Protein 6BO0 (pdb70)

Radius of gyration: 15.61 Å; Cα contacts (8 Å, |Δi|>4): 388; chains: 1; bounding box: 29×42×35 Å

CATH classification: 3.40.30.10

Foldseek 3Di:
DVVVLLCLLVVLQDDAAWFWADDQLWTKTAHPQADVAKEKEWEDFLQAVRLVLCVLCVVLVRVCRNNNNHIYTDQYAHCVVVPDCFDRLLLQLLLVLCRHPHGPSLSSSSSNCSSVCNVVPGRPDGQLRSLVSSVSNPTDPVSSVCSNVVVCSVVNNVSNVVSQVVCCVLDPNDRDDGWMDINSHTDDDSSCVSVVGD

Structure (mmCIF, N/CA/C/O backbone):
data_6BO0
#
_entry.id   6BO0
#
_cell.length_a   35.593
_cell.length_b   82.578
_cell.length_c   123.484
_cell.angle_alpha   90.000
_cell.angle_beta   90.000
_cell.angle_gamma   90.000
#
_symmetry.space_group_name_H-M   'C 2 2 21'
#
loop_
_entity.id
_entity.type
_entity.pdbx_description
1 polymer 'MdbA protein'
2 non-polymer 'TETRAETHYLENE GLYCOL'
3 water water
#
loop_
_atom_site.group_PDB
_atom_site.id
_atom_site.type_symbol
_atom_site.label_atom_id
_atom_site.label_alt_id
_atom_site.label_comp_id
_atom_site.label_asym_id
_atom_site.label_entity_id
_atom_site.label_seq_id
_atom_site.pdbx_PDB_ins_code
_atom_site.Cartn_x
_atom_site.Cartn_y
_atom_site.Cartn_z
_atom_site.occupancy
_atom_site.B_iso_or_equiv
_atom_site.auth_seq_id
_atom_site.auth_comp_id
_atom_site.auth_asym_id
_atom_site.auth_atom_id
_atom_site.pdbx_PDB_model_num
ATOM 1 N N . ASN A 1 2 ? -4.716 -3.362 19.924 1.00 31.90 44 ASN A N 1
ATOM 2 C CA . ASN A 1 2 ? -4.141 -4.659 19.468 1.00 28.56 44 ASN A CA 1
ATOM 3 C C . ASN A 1 2 ? -4.033 -4.696 17.939 1.00 29.31 44 ASN A C 1
ATOM 4 O O . ASN A 1 2 ? -4.447 -3.750 17.262 1.00 28.21 44 ASN A O 1
ATOM 9 N N . ALA A 1 3 ? -3.481 -5.780 17.395 1.00 28.57 45 ALA A N 1
ATOM 10 C CA . ALA A 1 3 ? -3.200 -5.880 15.954 1.00 26.15 45 ALA A CA 1
ATOM 11 C C . ALA A 1 3 ? -4.422 -5.677 15.058 1.00 27.90 45 ALA A C 1
ATOM 12 O O . ALA A 1 3 ? -4.339 -4.988 14.029 1.00 28.94 45 ALA A O 1
ATOM 14 N N . SER A 1 4 ? -5.551 -6.287 15.427 1.00 26.65 46 SER A N 1
ATOM 15 C CA A SER A 1 4 ? -6.752 -6.228 14.589 0.50 26.20 46 SER A CA 1
ATOM 16 C CA B SER A 1 4 ? -6.741 -6.227 14.594 0.50 27.21 46 SER A CA 1
ATOM 17 C C . SER A 1 4 ? -7.311 -4.811 14.597 1.00 25.19 46 SER A C 1
ATOM 18 O O . SER A 1 4 ? -7.790 -4.327 13.568 1.00 24.71 46 SER A O 1
ATOM 23 N N . GLN A 1 5 ? -7.226 -4.131 15.747 1.00 24.84 47 GLN A N 1
ATOM 24 C CA . GLN A 1 5 ? -7.667 -2.735 15.821 1.00 24.04 47 GLN A CA 1
ATOM 25 C C . GLN A 1 5 ? -6.822 -1.851 14.913 1.00 23.75 47 GLN A C 1
ATOM 26 O O . GLN A 1 5 ? -7.327 -0.951 14.218 1.00 25.35 47 GLN A O 1
ATOM 32 N N . GLU A 1 6 ? -5.523 -2.095 14.957 1.00 22.44 48 GLU A N 1
ATOM 33 C CA . GLU A 1 6 ? -4.570 -1.244 14.251 1.00 23.08 48 GLU A CA 1
ATOM 34 C C . GLU A 1 6 ? -4.667 -1.339 12.746 1.00 23.70 48 GLU A C 1
ATOM 35 O O . GLU A 1 6 ? -4.384 -0.352 12.064 1.00 24.82 48 GLU A O 1
ATOM 41 N N . GLU A 1 7 ? -5.068 -2.500 12.213 1.00 22.23 49 GLU A N 1
ATOM 42 C CA A GLU A 1 7 ? -5.241 -2.614 10.766 0.60 25.26 49 GLU A CA 1
ATOM 43 C CA B GLU A 1 7 ? -5.297 -2.657 10.767 0.40 24.68 49 GLU A CA 1
ATOM 44 C C . GLU A 1 7 ? -6.206 -1.546 10.257 1.00 27.45 49 GLU A C 1
ATOM 45 O O . GLU A 1 7 ? -5.986 -0.975 9.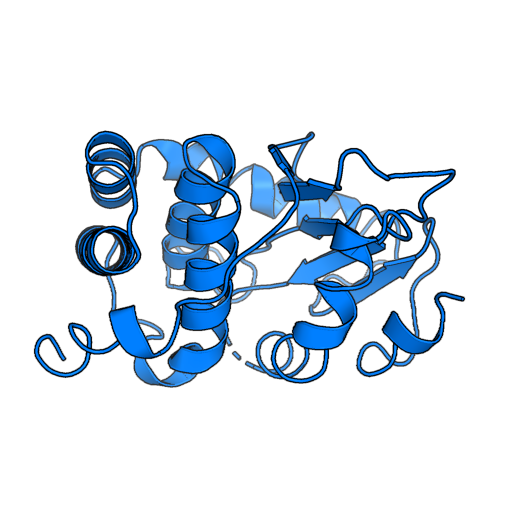165 1.00 28.42 49 GLU A O 1
ATOM 56 N N . LYS A 1 8 ? -7.238 -1.256 11.065 1.00 26.93 50 LYS A N 1
ATOM 57 C CA A LYS A 1 8 ? -8.269 -0.277 10.669 0.60 28.82 50 LYS A CA 1
ATOM 58 C CA B LYS A 1 8 ? -8.284 -0.263 10.734 0.40 28.23 50 LYS A CA 1
ATOM 59 C C . LYS A 1 8 ? -7.849 1.196 10.700 1.00 22.55 50 LYS A C 1
ATOM 60 O O . LYS A 1 8 ? -8.617 2.067 10.195 1.00 27.69 50 LYS A O 1
ATOM 71 N N . PHE A 1 9 ? -6.667 1.487 11.251 1.00 22.20 51 PHE A N 1
ATOM 72 C CA . PHE A 1 9 ? -6.115 2.800 11.295 1.00 23.47 51 PHE A CA 1
ATOM 73 C C . PHE A 1 9 ? -5.987 3.323 9.899 1.00 19.81 51 PHE A C 1
ATOM 74 O O . PHE A 1 9 ? -6.023 4.511 9.737 1.00 21.46 51 PHE A O 1
ATOM 82 N N . ALA A 1 10 ? -5.805 2.453 8.886 1.00 20.72 52 ALA A N 1
ATOM 83 C CA . ALA A 1 10 ? -5.613 2.946 7.516 1.00 23.82 52 ALA A CA 1
ATOM 84 C C . ALA A 1 10 ? -6.852 3.697 6.999 1.00 21.90 52 ALA A C 1
ATOM 85 O O . ALA A 1 10 ? -6.746 4.577 6.149 1.00 29.04 52 ALA A O 1
ATOM 87 N N . GLU A 1 11 ? -8.018 3.319 7.514 1.00 22.80 53 GLU A N 1
ATOM 88 C CA . GLU A 1 11 ? -9.278 4.001 7.192 1.00 24.84 53 GLU A CA 1
ATOM 89 C C . GLU A 1 11 ? -9.449 5.252 8.034 1.00 22.34 53 GLU A C 1
ATOM 90 O O . GLU A 1 11 ? -9.987 6.247 7.577 1.00 26.85 53 GLU A O 1
ATOM 96 N N . THR A 1 12 ? -9.007 5.180 9.277 1.00 20.73 54 THR A N 1
ATOM 97 C CA . THR A 1 12 ? -9.240 6.230 10.249 1.00 20.69 54 THR A CA 1
ATOM 98 C C . THR A 1 12 ? -8.343 7.451 10.030 1.00 20.01 54 THR A C 1
ATOM 99 O O . THR A 1 12 ? -8.814 8.586 10.147 1.00 25.15 54 THR A O 1
ATOM 103 N N . TYR A 1 13 ? -7.067 7.200 9.726 1.00 17.01 55 TYR A N 1
ATOM 104 C CA . TYR A 1 13 ? -6.056 8.226 9.608 1.00 17.52 55 TYR A CA 1
ATOM 105 C C . TYR A 1 13 ? -5.582 8.288 8.166 1.00 17.99 55 TYR A C 1
ATOM 106 O O . TYR A 1 13 ? -4.511 7.804 7.824 1.00 19.71 55 TYR A O 1
ATOM 115 N N . ASN A 1 14 ? -6.422 8.898 7.328 1.00 18.95 56 ASN A N 1
ATOM 116 C CA . ASN A 1 14 ? -6.232 8.843 5.895 1.00 20.96 56 ASN A CA 1
ATOM 117 C C . ASN A 1 14 ? -6.561 10.138 5.199 1.00 19.88 56 ASN A C 1
ATOM 118 O O . ASN A 1 14 ? -7.115 10.150 4.103 1.00 23.69 56 ASN A O 1
ATOM 123 N N . GLU A 1 15 ? -6.194 11.231 5.833 1.00 17.58 57 GLU A N 1
ATOM 124 C CA A GLU A 1 15 ? -6.355 12.531 5.222 0.60 18.42 57 GLU A CA 1
ATOM 125 C CA B GLU A 1 15 ? -6.373 12.542 5.241 0.40 19.42 57 GLU A CA 1
ATOM 126 C C . GLU A 1 15 ? -5.363 12.766 4.113 1.00 19.21 57 GLU A C 1
ATOM 127 O O . GLU A 1 15 ? -4.273 12.187 4.109 1.00 21.24 57 GLU A O 1
ATOM 138 N N . THR A 1 16 ? -5.769 13.593 3.151 1.00 21.17 58 THR A N 1
ATOM 139 C CA A THR A 1 16 ? -4.880 14.044 2.110 0.60 21.90 58 THR A CA 1
ATOM 140 C CA B THR A 1 16 ? -4.893 14.018 2.078 0.40 22.25 58 THR A CA 1
ATOM 141 C C . THR A 1 16 ? -4.264 15.341 2.527 1.00 20.25 58 THR A C 1
ATOM 142 O O . THR A 1 16 ? -4.863 16.095 3.316 1.00 27.14 58 THR A O 1
ATOM 149 N N . THR A 1 17 ? -3.060 15.602 2.055 1.00 18.57 59 THR A N 1
ATOM 150 C CA . THR A 1 17 ? -2.365 16.841 2.356 1.00 18.27 59 THR A CA 1
ATOM 151 C C . THR A 1 17 ? -1.909 17.493 1.071 1.00 19.83 59 THR A C 1
ATOM 152 O O . THR A 1 17 ? -1.739 16.828 0.032 1.00 23.76 59 THR A O 1
ATOM 156 N N . ALA A 1 18 ? -1.767 18.810 1.122 1.00 18.26 60 ALA A N 1
ATOM 157 C CA . ALA A 1 18 ? -1.227 19.605 -0.002 1.00 18.36 60 ALA A CA 1
ATOM 158 C C . ALA A 1 18 ? -0.209 20.575 0.578 1.00 18.00 60 ALA A C 1
ATOM 159 O O . ALA A 1 18 ? -0.338 21.793 0.446 1.00 19.38 60 ALA A O 1
ATOM 161 N N . PHE A 1 19 ? 0.857 20.027 1.113 1.00 16.83 61 PHE A N 1
ATOM 162 C CA . PHE A 1 19 ? 1.966 20.816 1.599 1.00 17.22 61 PHE A CA 1
ATOM 163 C C . PHE A 1 19 ? 3.212 19.953 1.682 1.00 15.74 61 PHE A C 1
ATOM 164 O O . PHE A 1 19 ? 3.167 18.727 1.415 1.00 19.60 61 PHE A O 1
ATOM 172 N N . ASN A 1 20 ? 4.335 20.608 1.935 1.00 16.76 62 ASN A N 1
ATOM 173 C CA . ASN A 1 20 ? 5.647 19.981 2.004 1.00 17.31 62 ASN A CA 1
ATOM 174 C C . ASN A 1 20 ? 6.100 19.832 3.439 1.00 15.17 62 ASN A C 1
ATOM 175 O O . ASN A 1 20 ? 5.656 20.560 4.325 1.00 17.22 62 ASN A O 1
ATOM 180 N N . ASN A 1 21 ? 6.987 18.863 3.640 1.00 15.51 63 ASN A N 1
ATOM 181 C CA . ASN A 1 21 ? 7.554 18.590 4.939 1.00 14.74 63 ASN A CA 1
ATOM 182 C C . ASN A 1 21 ? 9.043 18.552 4.822 1.00 14.60 63 ASN A C 1
ATOM 183 O O . ASN A 1 21 ? 9.578 17.835 3.969 1.00 16.89 63 ASN A O 1
ATOM 188 N N . LYS A 1 22 ? 9.733 19.259 5.695 1.00 15.58 64 LYS A N 1
ATOM 189 C CA . LYS A 1 22 ? 11.164 19.051 5.792 1.00 18.85 64 LYS A CA 1
ATOM 190 C C . LYS A 1 22 ? 11.641 19.355 7.205 1.00 16.60 64 LYS A C 1
ATOM 191 O O . LYS A 1 22 ? 10.951 19.987 7.979 1.00 19.66 64 LYS A O 1
ATOM 197 N N . VAL A 1 23 ? 12.802 18.848 7.552 1.00 17.07 65 VAL A N 1
ATOM 198 C CA . VAL A 1 23 ? 13.413 19.176 8.822 1.00 16.16 65 VAL A CA 1
ATOM 199 C C . VAL A 1 23 ? 14.240 20.436 8.655 1.00 18.61 65 VAL A C 1
ATOM 200 O O . VAL A 1 23 ? 15.058 20.524 7.756 1.00 23.18 65 VAL A O 1
ATOM 204 N N . ASP A 1 24 ? 13.971 21.414 9.513 1.00 17.92 66 ASP A N 1
ATOM 205 C CA A ASP A 1 24 ? 14.659 22.696 9.524 0.60 19.82 66 ASP A CA 1
ATOM 206 C CA B ASP A 1 24 ? 14.725 22.647 9.513 0.40 20.41 66 ASP A CA 1
ATOM 207 C C . ASP A 1 24 ? 15.178 22.927 10.931 1.00 18.21 66 ASP A C 1
ATOM 208 O O . ASP A 1 24 ? 14.381 23.275 11.810 1.00 18.34 66 ASP A O 1
ATOM 217 N N . GLY A 1 25 ? 16.475 22.738 11.158 1.00 20.77 67 GLY A N 1
ATOM 218 C CA . GLY A 1 25 ? 17.003 22.840 12.521 1.00 21.09 67 GLY A CA 1
ATOM 219 C C . GLY A 1 25 ? 16.363 21.743 13.341 1.00 18.39 67 GLY A C 1
ATOM 220 O O . GLY A 1 25 ? 16.388 20.575 12.975 1.00 20.10 67 GLY A O 1
ATOM 221 N N . SER A 1 26 ? 15.703 22.116 14.423 1.00 16.07 68 SER A N 1
ATOM 222 C CA . SER A 1 26 ? 15.038 21.122 15.254 1.00 14.77 68 SER A CA 1
ATOM 223 C C . SER A 1 26 ? 13.520 21.080 14.983 1.00 13.05 68 SER A C 1
ATOM 224 O O . SER A 1 26 ? 12.792 20.425 15.716 1.00 13.25 68 SER A O 1
ATOM 227 N N . ALA A 1 27 ? 13.066 21.745 13.923 1.00 12.91 69 ALA A N 1
ATOM 228 C CA . ALA A 1 27 ? 11.641 21.764 13.565 1.00 12.23 69 ALA A CA 1
ATOM 229 C C . ALA A 1 27 ? 11.310 20.793 12.454 1.00 12.50 69 ALA A C 1
ATOM 230 O O . ALA A 1 27 ? 12.120 20.597 11.540 1.00 14.18 69 ALA A O 1
ATOM 232 N N . VAL A 1 28 ? 10.114 20.216 12.519 1.00 11.61 70 VAL A N 1
ATOM 233 C CA . VAL A 1 28 ? 9.475 19.667 11.349 1.00 11.97 70 VAL A CA 1
ATOM 234 C C . VAL A 1 28 ? 8.655 20.796 10.737 1.00 12.12 70 VAL A C 1
ATOM 235 O O . VAL A 1 28 ? 7.674 21.254 11.341 1.00 12.94 70 VAL A O 1
ATOM 239 N N . GLN A 1 29 ? 9.099 21.270 9.574 1.00 12.86 71 GLN A N 1
ATOM 240 C CA . GLN A 1 29 ? 8.493 22.427 8.924 1.00 14.11 71 GLN A CA 1
ATOM 241 C C . GLN A 1 29 ? 7.473 21.940 7.915 1.00 12.97 71 GLN A C 1
ATOM 242 O O . GLN A 1 29 ? 7.795 21.161 7.008 1.00 14.59 71 GLN A O 1
ATOM 248 N N . LEU A 1 30 ? 6.258 22.448 8.066 1.00 13.38 72 LEU A N 1
ATOM 249 C CA . LEU A 1 30 ? 5.166 22.192 7.154 1.00 13.53 72 LEU A CA 1
ATOM 250 C C . LEU A 1 30 ? 4.795 23.502 6.484 1.00 14.33 72 LEU A C 1
ATOM 251 O O . LEU A 1 30 ? 4.405 24.470 7.137 1.00 14.51 72 LEU A O 1
ATOM 256 N N . VAL A 1 31 ? 4.879 23.527 5.170 1.00 15.21 73 VAL A N 1
ATOM 257 C CA . VAL A 1 31 ? 4.674 24.769 4.410 1.00 14.21 73 VAL A CA 1
ATOM 258 C C . VAL A 1 31 ? 4.317 24.364 3.001 1.00 15.43 73 VAL A C 1
ATOM 259 O O . VAL A 1 31 ? 4.782 23.340 2.496 1.00 17.29 73 VAL A O 1
ATOM 263 N N . SER A 1 32 ? 3.466 25.151 2.367 1.00 15.97 74 SER A N 1
ATOM 264 C CA . SER A 1 32 ? 3.141 24.859 1.003 1.00 17.12 74 SER A CA 1
ATOM 265 C C . SER A 1 32 ? 3.815 25.792 0.029 1.00 16.56 74 SER A C 1
ATOM 266 O O . SER A 1 32 ? 4.334 26.851 0.389 1.00 17.29 74 SER A O 1
ATOM 269 N N . ASP A 1 33 ? 3.815 25.376 -1.229 1.00 17.53 75 ASP A N 1
ATOM 270 C CA . ASP A 1 33 ? 4.307 26.205 -2.325 1.00 19.19 75 ASP A CA 1
ATOM 271 C C . ASP A 1 33 ? 3.515 27.515 -2.485 1.00 18.31 75 ASP A C 1
ATOM 272 O O . ASP A 1 33 ? 3.987 28.439 -3.127 1.00 21.01 75 ASP A O 1
ATOM 277 N N . LYS A 1 34 ? 2.334 27.593 -1.879 1.00 17.87 76 LYS A N 1
ATOM 278 C CA . LYS A 1 34 ? 1.535 28.826 -1.934 1.00 18.18 76 LYS A CA 1
ATOM 279 C C . LYS A 1 34 ? 1.951 29.860 -0.912 1.00 18.72 76 LYS A C 1
ATOM 280 O O . LYS A 1 34 ? 1.410 30.944 -0.890 1.00 18.95 76 LYS A O 1
ATOM 286 N N . ALA A 1 35 ? 2.902 29.519 -0.040 1.00 17.81 77 ALA A N 1
ATOM 287 C CA . ALA A 1 35 ? 3.331 30.436 1.005 1.00 19.49 77 ALA A CA 1
ATOM 288 C C . ALA A 1 35 ? 3.580 31.840 0.458 1.00 21.53 77 ALA A C 1
ATOM 289 O O . ALA A 1 35 ? 4.329 32.040 -0.479 1.00 25.07 77 ALA A O 1
ATOM 291 N N . ASP A 1 36 ? 2.920 32.801 1.079 1.00 21.61 78 ASP A N 1
ATOM 292 C CA . ASP A 1 36 ? 2.937 34.181 0.631 1.00 24.10 78 ASP A CA 1
ATOM 293 C C . ASP A 1 36 ? 2.990 35.034 1.879 1.00 22.08 78 ASP A C 1
ATOM 294 O O . ASP A 1 36 ? 1.987 35.187 2.586 1.00 26.96 78 ASP A O 1
ATOM 299 N N . LYS A 1 37 ? 4.180 35.527 2.185 1.00 22.96 79 LYS A N 1
ATOM 300 C CA . LYS A 1 37 ? 4.418 36.238 3.429 1.00 25.16 79 LYS A CA 1
ATOM 301 C C . LYS A 1 37 ? 3.858 35.458 4.612 1.00 26.57 79 LYS A C 1
ATOM 302 O O . LYS A 1 37 ? 3.221 36.039 5.498 1.00 30.57 79 LYS A O 1
ATOM 308 N N . ALA A 1 38 ? 4.068 34.145 4.633 1.00 20.50 80 ALA A N 1
ATOM 309 C CA . ALA A 1 38 ? 3.413 33.329 5.647 1.00 18.40 80 ALA A CA 1
ATOM 310 C C . ALA A 1 38 ? 3.925 33.651 7.041 1.00 17.27 80 ALA A C 1
ATOM 311 O O . ALA A 1 38 ? 5.099 33.970 7.240 1.00 21.60 80 ALA A O 1
ATOM 313 N N . LYS A 1 39 ? 3.019 33.592 8.010 1.00 15.68 81 LYS A N 1
ATOM 314 C CA . LYS A 1 39 ? 3.377 33.672 9.417 1.00 15.48 81 LYS A CA 1
ATOM 315 C C . LYS A 1 39 ? 4.049 32.372 9.870 1.00 14.59 81 LYS A C 1
ATOM 316 O O . LYS A 1 39 ? 3.627 31.293 9.497 1.00 16.05 81 LYS A O 1
ATOM 322 N N . THR A 1 40 ? 5.059 32.506 10.707 1.00 14.94 82 THR A N 1
ATOM 323 C CA . THR A 1 40 ? 5.723 31.341 11.302 1.00 14.64 82 THR A CA 1
ATOM 324 C C . THR A 1 40 ? 5.004 30.972 12.590 1.00 13.22 82 THR A C 1
ATOM 325 O O . THR A 1 40 ? 4.894 31.789 13.485 1.00 14.93 82 THR A O 1
ATOM 329 N N . VAL A 1 41 ? 4.555 29.720 12.680 1.00 12.72 83 VAL A N 1
ATOM 330 C CA . VAL A 1 41 ? 3.828 29.246 13.847 1.00 12.54 83 VAL A CA 1
ATOM 331 C C . VAL A 1 41 ? 4.663 28.107 14.440 1.00 12.51 83 VAL A C 1
ATOM 332 O O . VAL A 1 41 ? 4.798 27.045 13.842 1.00 14.37 83 VAL A O 1
ATOM 336 N N . ASP A 1 42 ? 5.215 28.332 15.622 1.00 11.93 84 ASP A N 1
ATOM 337 C CA . ASP A 1 42 ? 5.978 27.309 16.345 1.00 12.36 84 ASP A 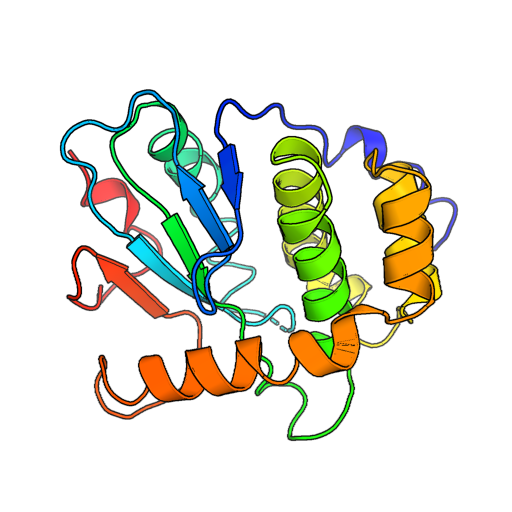CA 1
ATOM 338 C C . ASP A 1 42 ? 5.061 26.615 17.341 1.00 11.65 84 ASP A C 1
ATOM 339 O O . ASP A 1 42 ? 4.428 27.295 18.167 1.00 13.24 84 ASP A O 1
ATOM 344 N N . ILE A 1 43 ? 5.014 25.286 17.272 1.00 11.22 85 ILE A N 1
ATOM 345 C CA . ILE A 1 43 ? 4.169 24.486 18.151 1.00 11.40 85 ILE A CA 1
ATOM 346 C C . ILE A 1 43 ? 5.050 23.499 18.895 1.00 11.44 85 ILE A C 1
ATOM 347 O O . ILE A 1 43 ? 5.599 22.572 18.308 1.00 11.80 85 ILE A O 1
ATOM 352 N N . TYR A 1 44 ? 5.189 23.727 20.193 1.00 11.53 86 TYR A N 1
ATOM 353 C CA . TYR A 1 44 ? 5.971 22.862 21.067 1.00 11.15 86 TYR A CA 1
ATOM 354 C C . TYR A 1 44 ? 5.041 21.834 21.685 1.00 10.73 86 TYR A C 1
ATOM 355 O O . TYR A 1 44 ? 4.056 22.181 22.340 1.00 12.66 86 TYR A O 1
ATOM 364 N N . GLU A 1 45 ? 5.358 20.553 21.482 1.00 10.78 87 GLU A N 1
ATOM 365 C CA . GLU A 1 45 ? 4.474 19.493 21.919 1.00 11.17 87 GLU A CA 1
ATOM 366 C C . GLU A 1 45 ? 5.244 18.219 22.257 1.00 10.89 87 GLU A C 1
ATOM 367 O O . GLU A 1 45 ? 6.391 18.040 21.824 1.00 12.14 87 GLU A O 1
ATOM 373 N N . ASP A 1 46 ? 4.568 17.333 22.976 1.00 11.25 88 ASP A N 1
ATOM 374 C CA . ASP A 1 46 ? 5.142 16.076 23.461 1.00 10.47 88 ASP A CA 1
ATOM 375 C C . ASP A 1 46 ? 4.083 15.016 23.244 1.00 10.00 88 ASP A C 1
ATOM 376 O O . ASP A 1 46 ? 2.919 15.203 23.609 1.00 10.84 88 ASP A O 1
ATOM 381 N N . PHE A 1 47 ? 4.463 13.915 22.605 1.00 9.85 89 PHE A N 1
ATOM 382 C CA . PHE A 1 47 ? 3.497 12.886 22.244 1.00 10.05 89 PHE A CA 1
ATOM 383 C C . PHE A 1 47 ? 2.863 12.143 23.410 1.00 10.43 89 PHE A C 1
ATOM 384 O O . PHE A 1 47 ? 1.908 11.388 23.187 1.00 11.31 89 PHE A O 1
ATOM 392 N N . SER A 1 48 ? 3.363 12.327 24.623 1.00 10.60 90 SER A N 1
ATOM 393 C CA . SER A 1 48 ? 2.724 11.720 25.794 1.00 11.07 90 SER A CA 1
ATOM 394 C C . SER A 1 48 ? 1.802 12.661 26.546 1.00 12.48 90 SER A C 1
ATOM 395 O O . SER A 1 48 ? 1.204 12.251 27.543 1.00 14.64 90 SER A O 1
ATOM 413 N N . HIS A 1 50 ? -1.280 15.022 27.456 1.00 13.24 92 HIS A N 1
ATOM 414 C CA . HIS A 1 50 ? -2.701 15.115 27.237 1.00 13.10 92 HIS A CA 1
ATOM 415 C C . HIS A 1 50 ? -3.135 16.426 26.598 1.00 12.36 92 HIS A C 1
ATOM 416 O O . HIS A 1 50 ? -3.961 16.437 25.674 1.00 12.42 92 HIS A O 1
ATOM 423 N N . TYR A 1 51 ? -2.631 17.546 27.107 1.00 13.16 93 TYR A N 1
ATOM 424 C CA . TYR A 1 51 ? -3.068 18.820 26.603 1.00 14.07 93 TYR A CA 1
ATOM 425 C C . TYR A 1 51 ? -2.556 19.054 25.159 1.00 12.84 93 TYR A C 1
ATOM 426 O O . TYR A 1 51 ? -3.193 19.752 24.353 1.00 13.52 93 TYR A O 1
ATOM 435 N N . CYS A 1 52 ? -1.447 18.418 24.799 1.00 12.75 94 CYS A N 1
ATOM 436 C CA . CYS A 1 52 ? -0.993 18.455 23.415 1.00 12.84 94 CYS A CA 1
ATOM 437 C C . CYS A 1 52 ? -1.921 17.681 22.495 1.00 11.60 94 CYS A C 1
ATOM 438 O O . CYS A 1 52 ? -2.212 18.097 21.371 1.00 12.34 94 CYS A O 1
ATOM 441 N N . SER A 1 53 ? -2.387 16.525 22.964 1.00 10.77 95 SER A N 1
ATOM 442 C CA . SER A 1 53 ? -3.351 15.750 22.215 1.00 11.17 95 SER A CA 1
ATOM 443 C C . SER A 1 53 ? -4.658 16.532 22.034 1.00 11.32 95 SER A C 1
ATOM 444 O O . SER A 1 53 ? -5.248 16.561 20.959 1.00 11.66 95 SER A O 1
ATOM 447 N N . GLN A 1 54 ? -5.100 17.197 23.090 1.00 11.63 96 GLN A N 1
ATOM 448 C CA A GLN A 1 54 ? -6.325 17.992 23.012 0.40 12.32 96 GLN A CA 1
ATOM 449 C CA B GLN A 1 54 ? -6.338 17.979 23.005 0.30 12.35 96 GLN A CA 1
ATOM 450 C CA C GLN A 1 54 ? -6.330 17.986 23.006 0.30 12.34 96 GLN A CA 1
ATOM 451 C C . GLN A 1 54 ? -6.190 19.167 22.050 1.00 12.06 96 GLN A C 1
ATOM 452 O O . GLN A 1 54 ? -7.094 19.448 21.256 1.00 13.29 96 GLN A O 1
ATOM 468 N N . LEU A 1 55 ? -5.037 19.840 22.097 1.00 12.04 97 LEU A N 1
ATOM 469 C CA . LEU A 1 55 ? -4.789 20.942 21.200 1.00 12.12 97 LEU A CA 1
ATOM 470 C C . LEU A 1 55 ? -4.839 20.471 19.755 1.00 11.61 97 LEU A C 1
ATOM 471 O O . LEU A 1 55 ? -5.420 21.128 18.896 1.00 12.36 97 LEU A O 1
ATOM 476 N N . ALA A 1 56 ? -4.211 19.339 19.462 1.00 12.08 98 ALA A N 1
ATOM 477 C CA . ALA A 1 56 ? -4.237 18.789 18.120 1.00 12.94 98 ALA A CA 1
ATOM 478 C C . ALA A 1 56 ? -5.645 18.503 17.651 1.00 12.54 98 ALA A C 1
ATOM 479 O O . ALA A 1 56 ? -6.021 18.841 16.523 1.00 14.22 98 ALA A O 1
ATOM 481 N N . LYS A 1 57 ? -6.446 17.907 18.525 1.00 13.62 99 LYS A N 1
ATOM 482 C CA . LYS A 1 57 ? -7.824 17.593 18.155 1.00 16.36 99 LYS A CA 1
ATOM 483 C C . LYS A 1 57 ? -8.600 18.879 17.849 1.00 14.20 99 LYS A C 1
ATOM 484 O O . LYS A 1 57 ? -9.414 18.933 16.937 1.00 16.50 99 LYS A O 1
ATOM 490 N N . GLU A 1 58 ? -8.343 19.921 18.630 1.00 12.96 100 GLU A N 1
ATOM 491 C CA A GLU A 1 58 ? -9.070 21.196 18.491 0.60 14.44 100 GLU A CA 1
ATOM 492 C CA B GLU A 1 58 ? -9.072 21.184 18.506 0.40 14.78 100 GLU A CA 1
ATOM 493 C C . GLU A 1 58 ? -8.695 21.985 17.254 1.00 14.73 100 GLU A C 1
ATOM 494 O O . GLU A 1 58 ? -9.524 22.699 16.698 1.00 17.70 100 GLU A O 1
ATOM 505 N N . THR A 1 59 ? -7.442 21.886 16.830 1.00 13.70 101 THR A N 1
ATOM 506 C CA . THR A 1 59 ? -6.916 22.778 15.827 1.00 14.46 101 THR A CA 1
ATOM 507 C C . THR A 1 59 ? -6.444 22.140 14.531 1.00 15.75 101 THR A C 1
ATOM 508 O O . THR A 1 59 ? -6.120 22.862 13.604 1.00 15.98 101 THR A O 1
ATOM 512 N N . ASP A 1 60 ? -6.331 20.824 14.461 1.00 17.21 102 ASP A N 1
ATOM 513 C CA . ASP A 1 60 ? -5.621 20.242 13.319 1.00 19.56 102 ASP A CA 1
ATOM 514 C C . ASP A 1 60 ? -6.296 20.600 11.976 1.00 19.00 102 ASP A C 1
ATOM 515 O O . ASP A 1 60 ? -5.600 20.909 11.030 1.00 18.15 102 ASP A O 1
ATOM 520 N N . ALA A 1 61 ? -7.620 20.578 11.910 1.00 19.81 103 ALA A N 1
ATOM 521 C CA . ALA A 1 61 ? -8.290 20.852 10.623 1.00 20.46 103 ALA A CA 1
ATOM 522 C C . ALA A 1 61 ? -8.064 22.298 10.173 1.00 16.80 103 ALA A C 1
ATOM 523 O O . ALA A 1 61 ? -7.702 22.555 9.012 1.00 18.59 103 ALA A O 1
ATOM 525 N N . ASP A 1 62 ? -8.190 23.243 11.117 1.00 16.51 104 ASP A N 1
ATOM 526 C CA . ASP A 1 62 ? -7.993 24.636 10.780 1.00 16.83 104 ASP A CA 1
ATOM 527 C C . ASP A 1 62 ? -6.528 24.882 10.431 1.00 15.32 104 ASP A C 1
ATOM 528 O O . ASP A 1 62 ? -6.212 25.623 9.498 1.00 16.23 104 ASP A O 1
ATOM 533 N N . MET A 1 63 ? -5.634 24.245 11.186 1.00 14.62 105 MET A N 1
ATOM 534 C CA . MET A 1 63 ? -4.196 24.361 10.909 1.00 15.35 105 MET A CA 1
ATOM 535 C C . MET A 1 63 ? -3.872 23.852 9.493 1.00 14.39 105 MET A C 1
ATOM 536 O O . MET A 1 63 ? -3.087 24.473 8.754 1.00 16.17 105 MET A O 1
ATOM 541 N N . LYS A 1 64 ? -4.390 22.675 9.165 1.00 15.78 106 LYS A N 1
ATOM 542 C CA . LYS A 1 64 ? -4.101 22.074 7.861 1.00 16.18 106 LYS A CA 1
ATOM 543 C C . LYS A 1 64 ? -4.463 23.013 6.701 1.00 15.88 106 LYS A C 1
ATOM 544 O O . LYS A 1 64 ? -3.696 23.218 5.757 1.00 17.14 106 LYS A O 1
ATOM 550 N N . LYS A 1 65 ? -5.614 23.644 6.817 1.00 17.60 107 LYS A N 1
ATOM 551 C CA A LYS A 1 65 ? -6.051 24.557 5.776 0.60 18.33 107 LYS A CA 1
ATOM 552 C CA B LYS A 1 65 ? -6.054 24.560 5.775 0.40 18.31 107 LYS A CA 1
ATOM 553 C C . LYS A 1 65 ? -5.163 25.793 5.681 1.00 19.31 107 LYS A C 1
ATOM 554 O O . LYS A 1 65 ? -4.800 26.223 4.580 1.00 19.13 107 LYS A O 1
ATOM 565 N N . LEU A 1 66 ? -4.816 26.369 6.832 1.00 16.50 108 LEU A N 1
ATOM 566 C CA . LEU A 1 66 ? -3.925 27.510 6.832 1.00 16.47 108 LEU A CA 1
ATOM 567 C C . LEU A 1 66 ? -2.586 27.167 6.173 1.00 15.46 108 LEU A C 1
ATOM 568 O O . LEU A 1 66 ? -2.024 27.984 5.450 1.00 16.52 108 LEU A O 1
ATOM 573 N N . ILE A 1 67 ? -2.061 25.968 6.444 1.00 15.60 109 ILE A N 1
ATOM 574 C CA . ILE A 1 67 ? -0.798 25.564 5.814 1.00 15.62 109 ILE A CA 1
ATOM 575 C C . ILE A 1 67 ? -0.991 25.438 4.291 1.00 17.15 109 ILE A C 1
ATOM 576 O O . ILE A 1 67 ? -0.242 25.985 3.467 1.00 17.29 109 ILE A O 1
ATOM 581 N N . GLU A 1 68 ? -2.024 24.712 3.916 1.00 18.53 110 GLU A N 1
ATOM 582 C CA . GLU A 1 68 ? -2.224 24.444 2.501 1.00 18.51 110 GLU A CA 1
ATOM 583 C C . GLU A 1 68 ? -2.372 25.742 1.706 1.00 20.81 110 GLU A C 1
ATOM 584 O O . GLU A 1 68 ? -1.816 25.893 0.605 1.00 22.22 110 GLU A O 1
ATOM 590 N N . ASP A 1 69 ? -3.097 26.692 2.288 1.00 18.34 111 ASP A N 1
ATOM 591 C CA . ASP A 1 69 ? -3.387 27.942 1.607 1.00 19.50 111 ASP A CA 1
ATOM 592 C C . ASP A 1 69 ? -2.227 28.937 1.599 1.00 18.42 111 ASP A C 1
ATOM 593 O O . ASP A 1 69 ? -2.340 29.982 0.965 1.00 20.95 111 ASP A O 1
ATOM 598 N N . GLY A 1 70 ? -1.135 28.650 2.292 1.00 16.39 112 GLY A N 1
ATOM 599 C CA . GLY A 1 70 ? 0.029 29.503 2.267 1.00 17.78 112 GLY A CA 1
ATOM 600 C C . GLY A 1 70 ? -0.035 30.626 3.280 1.00 16.20 112 GLY A C 1
ATOM 601 O O . GLY A 1 70 ? 0.814 31.530 3.259 1.00 19.12 112 GLY A O 1
ATOM 602 N N . LYS A 1 71 ? -0.917 30.489 4.273 1.00 17.40 113 LYS A N 1
ATOM 603 C CA A LYS A 1 71 ? -1.047 31.526 5.310 0.60 16.59 113 LYS A CA 1
ATOM 604 C CA B LYS A 1 71 ? -1.053 31.523 5.305 0.40 16.56 113 LYS A CA 1
ATOM 605 C C . LYS A 1 71 ? -0.031 31.381 6.439 1.00 16.24 113 LYS A C 1
ATOM 606 O O . LYS A 1 71 ? 0.338 32.380 7.064 1.00 16.40 113 LYS A O 1
ATOM 617 N N . VAL A 1 72 ? 0.427 30.155 6.682 1.00 14.92 114 VAL A N 1
ATOM 618 C CA . VAL A 1 72 ? 1.353 29.869 7.751 1.00 14.55 114 VAL A CA 1
ATOM 619 C C . VAL A 1 72 ? 2.376 28.832 7.304 1.00 13.97 114 VAL A C 1
ATOM 620 O O . VAL A 1 72 ? 2.112 27.997 6.418 1.00 15.82 114 VAL A O 1
ATOM 624 N N . LYS A 1 73 ? 3.546 28.942 7.933 1.00 13.86 115 LYS A N 1
ATOM 625 C CA A LYS A 1 73 ? 4.579 27.919 7.929 0.60 14.79 115 LYS A CA 1
ATOM 626 C CA B LYS A 1 73 ? 4.582 27.925 7.931 0.40 14.69 115 LYS A CA 1
ATOM 627 C C . LYS A 1 73 ? 4.568 27.402 9.362 1.00 13.88 115 LYS A C 1
ATOM 628 O O . LYS A 1 73 ? 4.843 28.157 10.298 1.00 14.97 115 LYS A O 1
ATOM 639 N N . VAL A 1 74 ? 4.257 26.113 9.545 1.00 12.98 116 VAL A N 1
ATOM 640 C CA . VAL A 1 74 ? 4.177 25.530 10.881 1.00 12.41 116 VAL A CA 1
ATOM 641 C C . VAL A 1 74 ? 5.453 24.758 11.171 1.00 12.11 116 VAL A C 1
ATOM 642 O O . VAL A 1 74 ? 5.860 23.883 10.383 1.00 14.35 116 VAL A O 1
ATOM 646 N N . ASN A 1 75 ? 6.066 25.088 12.292 1.00 11.98 117 ASN A N 1
ATOM 647 C CA . ASN A 1 75 ? 7.188 24.315 12.833 1.00 11.98 117 ASN A CA 1
ATOM 648 C C . ASN A 1 75 ? 6.690 23.474 13.993 1.00 11.27 117 ASN A C 1
ATOM 649 O O . ASN A 1 75 ? 6.408 23.998 15.082 1.00 12.31 117 ASN A O 1
ATOM 654 N N . ILE A 1 76 ? 6.596 22.167 13.781 1.00 11.26 118 ILE A N 1
ATOM 655 C CA . ILE A 1 76 ? 6.315 21.228 14.861 1.00 10.62 118 ILE A CA 1
ATOM 656 C C . ILE A 1 76 ? 7.630 21.005 15.588 1.00 10.86 118 ILE A C 1
ATOM 657 O O . ILE A 1 76 ? 8.598 20.516 14.999 1.00 11.90 118 ILE A O 1
ATOM 662 N N . ARG A 1 77 ? 7.647 21.382 16.863 1.00 10.88 119 ARG A N 1
ATOM 663 C CA . ARG A 1 77 ? 8.834 21.334 17.706 1.00 10.85 119 ARG A CA 1
ATOM 664 C C . ARG A 1 77 ? 8.604 20.336 18.839 1.00 10.46 119 ARG A C 1
ATOM 665 O O . ARG A 1 77 ? 8.118 20.656 19.906 1.00 11.37 119 ARG A O 1
ATOM 673 N N . THR A 1 78 ? 8.961 19.090 18.545 1.00 10.60 120 THR A N 1
ATOM 674 C CA . THR A 1 78 ? 8.713 17.999 19.457 1.00 10.74 120 THR A CA 1
ATOM 675 C C . THR A 1 78 ? 9.694 18.016 20.612 1.00 10.79 120 THR A C 1
ATOM 676 O O . THR A 1 78 ? 10.867 18.310 20.425 1.00 11.42 120 THR A O 1
ATOM 680 N N . MET A 1 79 ? 9.160 17.686 21.795 1.00 11.09 121 MET A N 1
ATOM 681 C CA A MET A 1 79 ? 9.905 17.603 23.044 0.70 11.96 121 MET A CA 1
ATOM 682 C CA B MET A 1 79 ? 9.905 17.608 23.043 0.30 12.20 121 MET A CA 1
ATOM 683 C C . MET A 1 79 ? 9.660 16.241 23.689 1.00 11.73 121 MET A C 1
ATOM 684 O O . MET A 1 79 ? 8.810 15.466 23.245 1.00 12.20 121 MET A O 1
ATOM 693 N N . ASN A 1 80 ? 10.438 15.950 24.731 1.00 11.51 122 ASN A N 1
ATOM 694 C CA . ASN A 1 80 ? 10.345 14.642 25.376 1.00 11.84 122 ASN A CA 1
ATOM 695 C C . ASN A 1 80 ? 10.434 14.677 26.881 1.00 12.14 122 ASN A C 1
ATOM 696 O O . ASN A 1 80 ? 10.746 13.665 27.508 1.00 13.50 122 ASN A O 1
ATOM 701 N N . PHE A 1 81 ? 10.073 15.800 27.484 1.00 13.10 123 PHE A N 1
ATOM 702 C CA A PHE A 1 81 ? 10.158 15.924 28.948 0.60 14.28 123 PHE A CA 1
ATOM 703 C CA B PHE A 1 81 ? 10.180 15.908 28.945 0.40 14.41 123 PHE A CA 1
ATOM 704 C C . PHE A 1 81 ? 9.283 14.947 29.727 1.00 14.12 123 PHE A C 1
ATOM 705 O O . PHE A 1 81 ? 9.614 14.589 30.858 1.00 15.35 123 PHE A O 1
ATOM 720 N N . LEU A 1 82 ? 8.183 14.492 29.125 1.00 12.80 124 LEU A N 1
ATOM 721 C CA . LEU A 1 82 ? 7.325 13.561 29.871 1.00 13.20 124 LEU A CA 1
ATOM 722 C C . LEU A 1 82 ? 7.996 12.216 30.094 1.00 13.72 124 LEU A C 1
ATOM 723 O O . LEU A 1 82 ? 7.519 11.432 30.925 1.00 15.52 124 LEU A O 1
ATOM 728 N N . ASP A 1 83 ? 9.089 11.927 29.385 1.00 12.71 125 ASP A N 1
ATOM 729 C CA . ASP A 1 83 ? 9.804 10.704 29.662 1.00 13.37 125 ASP A CA 1
ATOM 730 C C . ASP A 1 83 ? 10.722 10.811 30.902 1.00 15.07 125 ASP A C 1
ATOM 731 O O . ASP A 1 83 ? 11.301 9.808 31.304 1.00 16.73 125 ASP A O 1
ATOM 736 N N . LYS A 1 84 ? 10.876 12.008 31.449 1.00 16.51 126 LYS A N 1
ATOM 737 C CA . LYS A 1 84 ? 11.631 12.218 32.679 1.00 18.47 126 LYS A CA 1
ATOM 738 C C . LYS A 1 84 ? 13.043 11.664 32.577 1.00 19.32 126 LYS A C 1
ATOM 739 O O . LYS A 1 84 ? 13.572 11.072 33.536 1.00 21.70 126 LYS A O 1
ATOM 745 N N . GLY A 1 85 ? 13.673 11.896 31.432 1.00 18.92 127 GLY A N 1
ATOM 746 C CA . GLY A 1 85 ? 15.072 11.530 31.190 1.00 24.03 127 GLY A CA 1
ATOM 747 C C . GLY A 1 85 ? 15.296 10.130 30.658 1.00 25.70 127 GLY A C 1
ATOM 748 O O . GLY A 1 85 ? 16.387 9.809 30.169 1.00 31.47 127 GLY A O 1
ATOM 749 N N . GLU A 1 86 ? 14.290 9.281 30.773 1.00 19.44 128 GLU A N 1
ATOM 750 C CA . GLU A 1 86 ? 14.392 7.909 30.271 1.00 21.81 128 GLU A CA 1
ATOM 751 C C . GLU A 1 86 ? 13.988 7.832 28.801 1.00 18.47 128 GLU A C 1
ATOM 752 O O . GLU A 1 86 ? 13.452 8.785 28.253 1.00 18.14 128 GLU A O 1
ATOM 758 N N . ILE A 1 87 ? 14.254 6.700 28.164 1.00 19.57 129 ILE A N 1
ATOM 759 C CA . ILE A 1 87 ? 13.779 6.476 26.807 1.00 17.62 129 ILE A CA 1
ATOM 760 C C . ILE A 1 87 ? 12.442 5.745 26.907 1.00 18.35 129 ILE A C 1
ATOM 761 O O . ILE A 1 87 ? 12.349 4.530 27.086 1.00 22.08 129 ILE A O 1
ATOM 766 N N . GLY A 1 88 ? 11.396 6.536 26.810 1.00 14.49 130 GLY A N 1
ATOM 767 C CA . GLY A 1 88 ? 10.035 6.092 26.970 1.00 13.81 130 GLY A CA 1
ATOM 768 C C . GLY A 1 88 ? 9.185 6.441 25.764 1.00 11.36 130 GLY A C 1
ATOM 769 O O . GLY A 1 88 ? 9.687 6.563 24.658 1.00 11.81 130 GLY A O 1
ATOM 770 N N . HIS A 1 89 ? 7.890 6.598 26.021 1.00 11.23 131 HIS A N 1
ATOM 771 C CA . HIS A 1 89 ? 6.953 6.806 24.957 1.00 10.86 131 HIS A CA 1
ATOM 772 C C . HIS A 1 89 ? 7.204 8.078 24.167 1.00 10.28 131 HIS A C 1
ATOM 773 O O . HIS A 1 89 ? 7.082 8.112 22.937 1.00 10.46 131 HIS A O 1
ATOM 780 N N . SER A 1 90 ? 7.532 9.157 24.877 1.00 10.44 132 SER A N 1
ATOM 781 C CA . SER A 1 90 ? 7.720 10.420 24.168 1.00 10.24 132 SER A CA 1
ATOM 782 C C . SER A 1 90 ? 8.869 10.339 23.171 1.00 10.26 132 SER A C 1
ATOM 783 O O . SER A 1 90 ? 8.799 10.881 22.054 1.00 10.55 132 SER A O 1
ATOM 786 N N . ASN A 1 91 ? 9.941 9.648 23.578 1.00 10.57 133 ASN A N 1
ATOM 787 C CA . ASN A 1 91 ? 11.073 9.427 22.694 1.00 11.11 133 ASN A CA 1
ATOM 788 C C . ASN A 1 91 ? 10.761 8.451 21.570 1.00 10.76 133 ASN A C 1
ATOM 789 O O . ASN A 1 91 ? 11.162 8.685 20.420 1.00 11.11 133 ASN A O 1
ATOM 794 N N . LYS A 1 92 ? 10.091 7.353 21.871 1.00 10.19 134 LYS A N 1
ATOM 795 C CA . LYS A 1 92 ? 9.812 6.360 20.821 1.00 10.30 134 LYS A CA 1
ATOM 796 C C . LYS A 1 92 ? 8.847 6.923 19.777 1.00 9.98 134 LYS 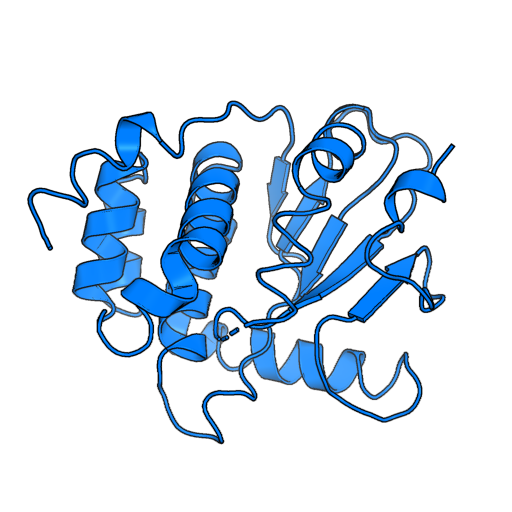A C 1
ATOM 797 O O . LYS A 1 92 ? 9.095 6.842 18.570 1.00 10.03 134 LYS A O 1
ATOM 803 N N . ALA A 1 93 ? 7.748 7.472 20.241 1.00 9.33 135 ALA A N 1
ATOM 804 C CA . ALA A 1 93 ? 6.781 8.091 19.339 1.00 9.94 135 ALA A CA 1
ATOM 805 C C . ALA A 1 93 ? 7.401 9.258 18.588 1.00 9.29 135 ALA A C 1
ATOM 806 O O . ALA A 1 93 ? 7.196 9.395 17.381 1.00 9.17 135 ALA A O 1
ATOM 808 N N . GLY A 1 94 ? 8.160 10.097 19.303 1.00 9.38 136 GLY A N 1
ATOM 809 C CA . GLY A 1 94 ? 8.786 11.213 18.651 1.00 9.68 136 GLY A CA 1
ATOM 810 C C . GLY A 1 94 ? 9.792 10.788 17.601 1.00 9.62 136 GLY A C 1
ATOM 811 O O . GLY A 1 94 ? 9.841 11.355 16.505 1.00 10.11 136 GLY A O 1
ATOM 812 N N . THR A 1 95 ? 10.598 9.767 17.909 1.00 9.53 137 THR A N 1
ATOM 813 C CA . THR A 1 95 ? 11.555 9.253 16.926 1.00 9.92 137 THR A CA 1
ATOM 814 C C . THR A 1 95 ? 10.845 8.722 15.698 1.00 9.84 137 THR A C 1
ATOM 815 O O . THR A 1 95 ? 11.265 8.942 14.563 1.00 10.20 137 THR A O 1
ATOM 819 N N . ALA A 1 96 ? 9.787 7.949 15.921 1.00 9.27 138 ALA A N 1
ATOM 820 C CA . ALA A 1 96 ? 9.054 7.403 14.788 1.00 9.90 138 ALA A CA 1
ATOM 821 C C . ALA A 1 96 ? 8.485 8.501 13.891 1.00 9.39 138 ALA A C 1
ATOM 822 O O . ALA A 1 96 ? 8.654 8.457 12.672 1.00 10.07 138 ALA A O 1
ATOM 824 N N . ALA A 1 97 ? 7.822 9.487 14.494 1.00 8.95 139 ALA A N 1
ATOM 825 C CA . ALA A 1 97 ? 7.247 10.565 13.713 1.00 9.37 139 ALA A CA 1
ATOM 826 C C . ALA A 1 97 ? 8.319 11.382 12.996 1.00 9.38 139 ALA A C 1
ATOM 827 O O . ALA A 1 97 ? 8.127 11.795 11.843 1.00 10.47 139 ALA A O 1
ATOM 829 N N . TYR A 1 98 ? 9.459 11.596 13.662 1.00 9.92 140 TYR A N 1
ATOM 830 C CA . TYR A 1 98 ? 10.570 12.346 13.079 1.00 10.48 140 TYR A CA 1
ATOM 831 C C . TYR A 1 98 ? 11.143 11.640 11.870 1.00 10.36 140 TYR A C 1
ATOM 832 O O . TYR A 1 98 ? 11.499 12.263 10.870 1.00 11.36 140 TYR A O 1
ATOM 841 N N . THR A 1 99 ? 11.244 10.328 11.961 1.00 10.35 141 THR A N 1
ATOM 842 C CA . THR A 1 99 ? 11.757 9.510 10.863 1.00 10.54 141 THR A CA 1
ATOM 843 C C . THR A 1 99 ? 10.879 9.680 9.623 1.00 10.96 141 THR A C 1
ATOM 844 O O . THR A 1 99 ? 11.373 9.839 8.493 1.00 11.84 141 THR A O 1
ATOM 848 N N . ILE A 1 100 ? 9.559 9.663 9.842 1.00 10.49 142 ILE A N 1
ATOM 849 C CA . ILE A 1 100 ? 8.628 9.882 8.739 1.00 10.55 142 ILE A CA 1
ATOM 850 C C . ILE A 1 100 ? 8.760 11.322 8.199 1.00 11.36 142 ILE A C 1
ATOM 851 O O . ILE A 1 100 ? 8.777 11.541 6.987 1.00 12.27 142 ILE A O 1
ATOM 856 N N . ALA A 1 101 ? 8.859 12.289 9.101 1.00 10.69 143 ALA A N 1
ATOM 857 C CA . ALA A 1 101 ? 9.008 13.681 8.678 1.00 11.80 143 ALA A CA 1
ATOM 858 C C . ALA A 1 101 ? 10.231 13.877 7.805 1.00 12.08 143 ALA A C 1
ATOM 859 O O . ALA A 1 101 ? 10.182 14.653 6.846 1.00 13.54 143 ALA A O 1
ATOM 861 N N . LYS A 1 102 ? 11.331 13.239 8.178 1.00 12.56 144 LYS A N 1
ATOM 862 C CA . LYS A 1 102 ? 12.594 13.451 7.496 1.00 14.39 144 LYS A CA 1
ATOM 863 C C . LYS A 1 102 ? 12.677 12.683 6.172 1.00 14.17 144 LYS A C 1
ATOM 864 O O . LYS A 1 102 ? 13.199 13.206 5.178 1.00 16.68 144 LYS A O 1
ATOM 870 N N . ASP A 1 103 ? 12.167 11.443 6.154 1.00 14.76 145 ASP A N 1
ATOM 871 C CA . ASP A 1 103 ? 12.375 10.526 5.012 1.00 16.32 145 ASP A CA 1
ATOM 872 C C . ASP A 1 103 ? 11.173 10.229 4.171 1.00 16.93 145 ASP A C 1
ATOM 873 O O . ASP A 1 103 ? 11.302 9.562 3.134 1.00 22.12 145 ASP A O 1
ATOM 878 N N . ASP A 1 104 ? 10.000 10.639 4.594 1.00 14.69 146 ASP A N 1
ATOM 879 C CA . ASP A 1 104 ? 8.790 10.178 3.995 1.00 14.36 146 ASP A CA 1
ATOM 880 C C . ASP A 1 104 ? 7.898 11.362 3.624 1.00 14.42 146 ASP A C 1
ATOM 881 O O . ASP A 1 104 ? 8.363 12.496 3.560 1.00 16.23 146 ASP A O 1
ATOM 886 N N . SER A 1 105 ? 6.650 11.089 3.291 1.00 14.72 147 SER A N 1
ATOM 887 C CA . SER A 1 105 ? 5.786 12.112 2.732 1.00 15.17 147 SER A CA 1
ATOM 888 C C . SER A 1 105 ? 5.065 12.909 3.827 1.00 15.22 147 SER A C 1
ATOM 889 O O . SER A 1 105 ? 4.833 12.450 4.956 1.00 14.88 147 SER A O 1
ATOM 892 N N . ALA A 1 106 ? 4.692 14.123 3.459 1.00 16.23 148 ALA A N 1
ATOM 893 C CA . ALA A 1 106 ? 3.892 14.973 4.315 1.00 15.76 148 ALA A CA 1
ATOM 894 C C . ALA A 1 106 ? 2.588 14.304 4.705 1.00 14.77 148 ALA A C 1
ATOM 895 O O . ALA A 1 106 ? 2.127 14.405 5.861 1.00 15.24 148 ALA A O 1
ATOM 897 N N . GLN A 1 107 ? 2.002 13.556 3.773 1.00 16.26 149 GLN A N 1
ATOM 898 C CA . GLN A 1 107 ? 0.737 12.928 4.040 1.00 15.87 149 GLN A CA 1
ATOM 899 C C . GLN A 1 107 ? 0.874 11.834 5.133 1.00 13.74 149 GLN A C 1
ATOM 900 O O . GLN A 1 107 ? 0.035 11.714 6.050 1.00 14.68 149 GLN A O 1
ATOM 906 N N . VAL A 1 108 ? 1.887 10.989 4.996 1.00 13.04 150 VAL A N 1
ATOM 907 C CA . VAL A 1 108 ? 2.102 9.938 5.986 1.00 12.23 150 VAL A CA 1
ATOM 908 C C . VAL A 1 108 ? 2.454 10.568 7.331 1.00 11.59 150 VAL A C 1
ATOM 909 O O . VAL A 1 108 ? 1.953 10.137 8.378 1.00 12.02 150 VAL A O 1
ATOM 913 N N . TYR A 1 109 ? 3.290 11.600 7.314 1.00 11.70 151 TYR A N 1
ATOM 914 C CA . TYR A 1 109 ? 3.633 12.301 8.546 1.00 11.18 151 TYR A CA 1
ATOM 915 C C . TYR A 1 109 ? 2.383 12.839 9.249 1.00 11.43 151 TYR A C 1
ATOM 916 O O . TYR A 1 109 ? 2.191 12.644 10.452 1.00 11.30 151 TYR A O 1
ATOM 925 N N . TRP A 1 110 ? 1.554 13.553 8.496 1.00 11.62 152 TRP A N 1
ATOM 926 C CA . TRP A 1 110 ? 0.371 14.171 9.067 1.00 11.99 152 TRP A CA 1
ATOM 927 C C . TRP A 1 110 ? -0.550 13.136 9.704 1.00 11.70 152 TRP A C 1
ATOM 928 O O . TRP A 1 110 ? -1.019 13.300 10.839 1.00 12.64 152 TRP A O 1
ATOM 939 N N . ASN A 1 111 ? -0.816 12.069 8.966 1.00 11.96 153 ASN A N 1
ATOM 940 C CA . ASN A 1 111 ? -1.690 11.028 9.479 1.00 12.34 153 ASN A CA 1
ATOM 941 C C . ASN A 1 111 ? -1.089 10.279 10.676 1.00 11.75 153 ASN A C 1
ATOM 942 O O . ASN A 1 111 ? -1.801 9.934 11.623 1.00 11.94 153 ASN A O 1
ATOM 947 N N . PHE A 1 112 ? 0.225 10.060 10.658 1.00 10.82 154 PHE A N 1
ATOM 948 C CA . PHE A 1 112 ? 0.899 9.398 11.770 1.00 10.58 154 PHE A CA 1
ATOM 949 C C . PHE A 1 112 ? 0.870 10.271 13.021 1.00 10.79 154 PHE A C 1
ATOM 950 O O . PHE A 1 112 ? 0.607 9.777 14.119 1.00 10.50 154 PHE A O 1
ATOM 958 N N . ARG A 1 113 ? 1.113 11.567 12.849 1.00 10.96 155 ARG A N 1
ATOM 959 C CA . ARG A 1 113 ? 1.038 12.490 13.988 1.00 11.85 155 ARG A CA 1
ATOM 960 C C . ARG A 1 113 ? -0.368 12.505 14.573 1.00 11.82 155 ARG A C 1
ATOM 961 O O . ARG A 1 113 ? -0.542 12.476 15.798 1.00 12.14 155 ARG A O 1
ATOM 969 N N . THR A 1 114 ? -1.371 12.584 13.711 1.00 12.33 156 THR A N 1
ATOM 970 C CA . THR A 1 114 ? -2.759 12.555 14.173 1.00 13.53 156 THR A CA 1
ATOM 971 C C . THR A 1 114 ? -3.041 11.279 14.958 1.00 12.36 156 THR A C 1
ATOM 972 O O . THR A 1 114 ? -3.655 11.306 16.031 1.00 13.82 156 THR A O 1
ATOM 976 N N . MET A 1 115 ? -2.610 10.153 14.414 1.00 12.26 157 MET A N 1
ATOM 977 C CA . MET A 1 115 ? -2.802 8.887 15.082 1.00 12.32 157 MET A CA 1
ATOM 978 C C . MET A 1 115 ? -2.151 8.879 16.462 1.00 11.31 157 MET A C 1
ATOM 979 O O . MET A 1 115 ? -2.758 8.473 17.441 1.00 12.02 157 MET A O 1
ATOM 984 N N . LEU A 1 116 ? -0.900 9.329 16.546 1.00 10.36 158 LEU A N 1
ATOM 985 C CA . LEU A 1 116 ? -0.205 9.280 17.842 1.00 10.33 158 LEU A CA 1
ATOM 986 C C . LEU A 1 116 ? -0.913 10.124 18.881 1.00 10.34 158 LEU A C 1
ATOM 987 O O . LEU A 1 116 ? -1.008 9.739 20.052 1.00 11.18 158 LEU A O 1
ATOM 992 N N . MET A 1 117 ? -1.388 11.303 18.489 1.00 11.00 159 MET A N 1
ATOM 993 C CA . MET A 1 117 ? -2.091 12.170 19.427 1.00 11.30 159 MET A CA 1
ATOM 994 C C . MET A 1 117 ? -3.464 11.606 19.774 1.00 12.04 159 MET A C 1
ATOM 995 O O . MET A 1 117 ? -3.876 11.651 20.940 1.00 12.91 159 MET A O 1
ATOM 1000 N N . THR A 1 118 ? -4.178 11.072 18.790 1.00 12.54 160 THR A N 1
ATOM 1001 C CA . THR A 1 118 ? -5.539 10.588 19.044 1.00 13.10 160 THR A CA 1
ATOM 1002 C C . THR A 1 118 ? -5.543 9.304 19.869 1.00 13.86 160 THR A C 1
ATOM 1003 O O . THR A 1 118 ? -6.361 9.115 20.773 1.00 15.47 160 THR A O 1
ATOM 1007 N N . GLU A 1 119 ? -4.607 8.422 19.561 1.00 12.96 161 GLU A N 1
ATOM 1008 C CA . GLU A 1 119 ? -4.518 7.135 20.253 1.00 13.73 161 GLU A CA 1
ATOM 1009 C C . GLU A 1 119 ? -3.685 7.160 21.522 1.00 12.95 161 GLU A C 1
ATOM 1010 O O . GLU A 1 119 ? -3.524 6.127 22.160 1.00 13.52 161 GLU A O 1
ATOM 1016 N N . GLN A 1 120 ? -3.187 8.351 21.879 1.00 12.85 162 GLN A N 1
ATOM 1017 C CA . GLN A 1 120 ? -2.234 8.526 22.974 1.00 12.83 162 GLN A CA 1
ATOM 1018 C C . GLN A 1 120 ? -2.496 7.651 24.205 1.00 13.54 162 GLN A C 1
ATOM 1019 O O . GLN A 1 120 ? -1.607 6.934 24.642 1.00 13.51 162 GLN A O 1
ATOM 102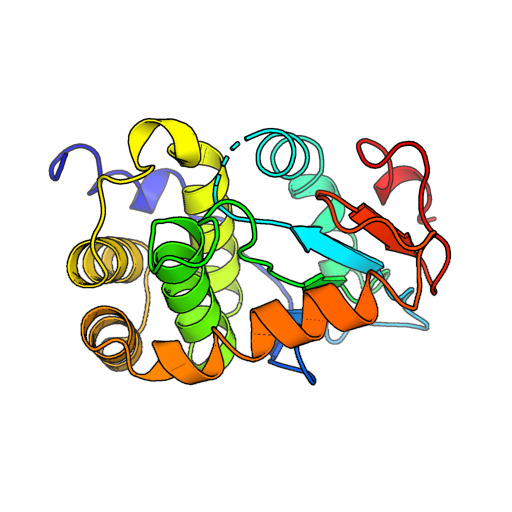5 N N . GLN A 1 121 ? -3.684 7.733 24.802 1.00 14.18 163 GLN A N 1
ATOM 1026 C CA . GLN A 1 121 ? -3.892 7.019 26.049 1.00 16.52 163 GLN A CA 1
ATOM 1027 C C . GLN A 1 121 ? -3.922 5.521 25.879 1.00 16.19 163 GLN A C 1
ATOM 1028 O O . GLN A 1 121 ? -3.564 4.817 26.815 1.00 17.85 163 GLN A O 1
ATOM 1034 N N . ASN A 1 122 ? -4.374 5.048 24.708 1.00 16.13 164 ASN A N 1
ATOM 1035 C CA . ASN A 1 122 ? -4.405 3.619 24.375 1.00 19.73 164 ASN A CA 1
ATOM 1036 C C . ASN A 1 122 ? -3.020 3.026 24.105 1.00 15.83 164 ASN A C 1
ATOM 1037 O O . ASN A 1 122 ? -2.782 1.840 24.319 1.00 18.54 164 ASN A O 1
ATOM 1042 N N . ILE A 1 123 ? -2.104 3.859 23.603 1.00 13.45 165 ILE A N 1
ATOM 1043 C CA . ILE A 1 123 ? -0.789 3.363 23.198 1.00 13.55 165 ILE A CA 1
ATOM 1044 C C . ILE A 1 123 ? 0.361 3.732 24.134 1.00 12.97 165 ILE A C 1
ATOM 1045 O O . ILE A 1 123 ? 1.431 3.149 24.022 1.00 13.54 165 ILE A O 1
ATOM 1050 N N . TRP A 1 124 ? 0.158 4.690 25.039 1.00 12.81 166 TRP A N 1
ATOM 1051 C CA . TRP A 1 124 ? 1.246 5.187 25.875 1.00 12.51 166 TRP A CA 1
ATOM 1052 C C . TRP A 1 124 ? 1.888 4.044 26.631 1.00 13.23 166 TRP A C 1
ATOM 1053 O O . TRP A 1 124 ? 1.218 3.315 27.369 1.00 14.80 166 TRP A O 1
ATOM 1064 N N . GLY A 1 125 ? 3.191 3.911 26.430 1.00 13.72 167 GLY A N 1
ATOM 1065 C CA . GLY A 1 125 ? 3.976 2.902 27.109 1.00 15.37 167 GLY A CA 1
ATOM 1066 C C . GLY A 1 125 ? 3.842 1.487 26.588 1.00 16.42 167 GLY A C 1
ATOM 1067 O O . GLY A 1 125 ? 4.500 0.589 27.109 1.00 19.49 167 GLY A O 1
ATOM 1068 N N . LYS A 1 126 ? 3.011 1.280 25.570 1.00 14.59 168 LYS A N 1
ATOM 1069 C CA . LYS A 1 126 ? 2.691 -0.034 25.061 1.00 15.26 168 LYS A CA 1
ATOM 1070 C C . LYS A 1 126 ? 3.257 -0.337 23.693 1.00 14.61 168 LYS A C 1
ATOM 1071 O O . LYS A 1 126 ? 3.028 -1.428 23.167 1.00 19.17 168 LYS A O 1
ATOM 1077 N N . LYS A 1 127 ? 4.025 0.593 23.122 1.00 14.42 169 LYS A N 1
ATOM 1078 C CA . LYS A 1 127 ? 4.530 0.443 21.755 1.00 14.97 169 LYS A CA 1
ATOM 1079 C C . LYS A 1 127 ? 6.036 0.638 21.733 1.00 14.27 169 LYS A C 1
ATOM 1080 O O . LYS A 1 127 ? 6.541 1.693 22.106 1.00 17.16 169 LYS A O 1
ATOM 1086 N N . GLU A 1 128 ? 6.748 -0.389 21.291 1.00 12.98 170 GLU A N 1
ATOM 1087 C CA . GLU A 1 128 ? 8.159 -0.262 21.028 1.00 13.23 170 GLU A CA 1
ATOM 1088 C C . GLU A 1 128 ? 8.347 0.291 19.610 1.00 11.76 170 GLU A C 1
ATOM 1089 O O . GLU A 1 128 ? 7.384 0.374 18.835 1.00 12.00 170 GLU A O 1
ATOM 1095 N N . LEU A 1 129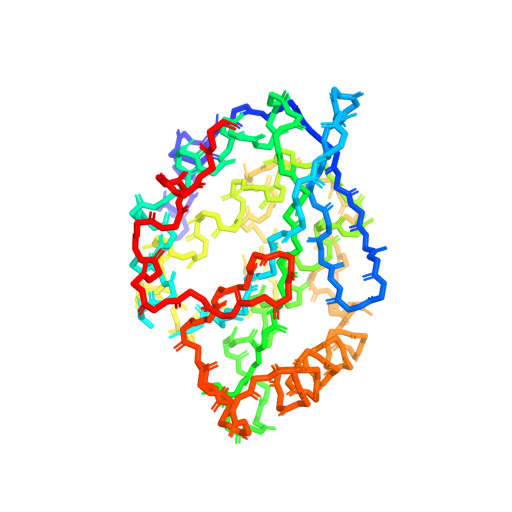 ? 9.587 0.618 19.257 1.00 11.35 171 LEU A N 1
ATOM 1096 C CA . LEU A 1 129 ? 9.842 1.110 17.917 1.00 11.26 171 LEU A CA 1
ATOM 1097 C C . LEU A 1 129 ? 9.353 0.137 16.852 1.00 10.72 171 LEU A C 1
ATOM 1098 O O . LEU A 1 129 ? 8.836 0.569 15.826 1.00 10.74 171 LEU A O 1
ATOM 1103 N N . LYS A 1 130 ? 9.496 -1.177 17.057 1.00 11.68 172 LYS A N 1
ATOM 1104 C CA . LYS A 1 130 ? 9.021 -2.109 16.026 1.00 12.07 172 LYS A CA 1
ATOM 1105 C C . LYS A 1 130 ? 7.501 -2.017 15.832 1.00 11.73 172 LYS A C 1
ATOM 1106 O O . LYS A 1 130 ? 6.995 -2.245 14.737 1.00 12.53 172 LYS A O 1
ATOM 1112 N N . ASP A 1 131 ? 6.781 -1.728 16.908 1.00 12.10 173 ASP A N 1
ATOM 1113 C CA . ASP A 1 131 ? 5.330 -1.603 16.855 1.00 12.00 173 ASP A CA 1
ATOM 1114 C C . ASP A 1 131 ? 4.925 -0.313 16.145 1.00 11.34 173 ASP A C 1
ATOM 1115 O O . ASP A 1 131 ? 3.986 -0.284 15.338 1.00 12.74 173 ASP A O 1
ATOM 1120 N N . LEU A 1 132 ? 5.618 0.764 16.471 1.00 10.50 174 LEU A N 1
ATOM 1121 C CA . LEU A 1 132 ? 5.421 2.035 15.779 1.00 10.39 174 LEU A CA 1
ATOM 1122 C C . LEU A 1 132 ? 5.747 1.917 14.301 1.00 10.12 174 LEU A C 1
ATOM 1123 O O . LEU A 1 132 ? 5.065 2.506 13.465 1.00 11.12 174 LEU A O 1
ATOM 1128 N N . ALA A 1 133 ? 6.754 1.099 13.968 1.00 10.42 175 ALA A N 1
ATOM 1129 C CA . ALA A 1 133 ? 7.077 0.837 12.568 1.00 10.38 175 ALA A CA 1
ATOM 1130 C C . ALA A 1 133 ? 5.919 0.133 11.857 1.00 10.46 175 ALA A C 1
ATOM 1131 O O . ALA A 1 133 ? 5.576 0.481 10.725 1.00 10.91 175 ALA A O 1
ATOM 1133 N N . ASP A 1 134 ? 5.310 -0.850 12.527 1.00 11.27 176 ASP A N 1
ATOM 1134 C CA . ASP A 1 134 ? 4.150 -1.551 11.948 1.00 12.17 176 ASP A CA 1
ATOM 1135 C C . ASP A 1 134 ? 3.018 -0.557 11.667 1.00 11.74 176 ASP A C 1
ATOM 1136 O O . ASP A 1 134 ? 2.335 -0.656 10.637 1.00 12.63 176 ASP A O 1
ATOM 1141 N N . MET A 1 135 ? 2.790 0.364 12.599 1.00 10.87 177 MET A N 1
ATOM 1142 C CA . MET A 1 135 ? 1.731 1.371 12.423 1.00 11.34 177 MET A CA 1
ATOM 1143 C C . MET A 1 135 ? 2.029 2.302 11.231 1.00 10.91 177 MET A C 1
ATOM 1144 O O . MET A 1 135 ? 1.153 2.648 10.443 1.00 12.54 177 MET A O 1
ATOM 1149 N N . ALA A 1 136 ? 3.297 2.672 11.119 1.00 10.65 178 ALA A N 1
ATOM 1150 C CA . ALA A 1 136 ? 3.739 3.503 10.007 1.00 10.92 178 ALA A CA 1
ATOM 1151 C C . ALA A 1 136 ? 3.500 2.804 8.677 1.00 11.62 178 ALA A C 1
ATOM 1152 O O . ALA A 1 136 ? 3.058 3.431 7.698 1.00 12.20 178 ALA A O 1
ATOM 1154 N N . LYS A 1 137 ? 3.780 1.494 8.626 1.00 11.51 179 LYS A N 1
ATOM 1155 C CA . LYS A 1 137 ? 3.530 0.728 7.406 1.00 12.59 179 LYS A CA 1
ATOM 1156 C C . LYS A 1 137 ? 2.042 0.764 7.035 1.00 12.97 179 LYS A C 1
ATOM 1157 O O . LYS A 1 137 ? 1.691 0.993 5.873 1.00 14.33 179 LYS A O 1
ATOM 1163 N N . ILE A 1 138 ? 1.180 0.556 8.020 1.00 13.01 180 ILE A N 1
ATOM 1164 C CA . ILE A 1 138 ? -0.256 0.576 7.793 1.00 14.20 180 ILE A CA 1
ATOM 1165 C C . ILE A 1 138 ? -0.700 1.948 7.232 1.00 13.75 180 ILE A C 1
ATOM 1166 O O . ILE A 1 138 ? -1.598 2.022 6.380 1.00 15.41 180 ILE A O 1
ATOM 1171 N N . LEU A 1 139 ? -0.052 3.022 7.695 1.00 13.09 181 LEU A N 1
ATOM 1172 C CA . LEU A 1 139 ? -0.376 4.385 7.255 1.00 13.58 181 LEU A CA 1
ATOM 1173 C C . LEU A 1 139 ? 0.380 4.822 6.005 1.00 14.14 181 LEU A C 1
ATOM 1174 O O . LEU A 1 139 ? 0.326 5.985 5.643 1.00 17.32 181 LEU A O 1
ATOM 1179 N N . GLY A 1 140 ? 1.047 3.897 5.333 1.00 14.02 182 GLY A N 1
ATOM 1180 C CA . GLY A 1 140 ? 1.573 4.171 4.012 1.00 14.81 182 GLY A CA 1
ATOM 1181 C C . GLY A 1 140 ? 3.039 4.518 3.906 1.00 13.57 182 GLY A C 1
ATOM 1182 O O . GLY A 1 140 ? 3.491 4.904 2.830 1.00 14.50 182 GLY A O 1
ATOM 1183 N N . ALA A 1 141 ? 3.810 4.363 4.985 1.00 12.75 183 ALA A N 1
ATOM 1184 C CA . ALA A 1 141 ? 5.233 4.713 4.928 1.00 12.75 183 ALA A CA 1
ATOM 1185 C C . ALA A 1 141 ? 5.993 3.806 3.955 1.00 12.24 183 ALA A C 1
ATOM 1186 O O . ALA A 1 141 ? 5.657 2.636 3.785 1.00 12.90 183 ALA A O 1
ATOM 1188 N N . LYS A 1 142 ? 7.063 4.352 3.385 1.00 12.06 184 LYS A N 1
ATOM 1189 C CA A LYS A 1 142 ? 7.982 3.598 2.548 0.60 12.66 184 LYS A CA 1
ATOM 1190 C CA B LYS A 1 142 ? 7.990 3.597 2.551 0.40 12.64 184 LYS A CA 1
ATOM 1191 C C . LYS A 1 142 ? 8.624 2.460 3.335 1.00 11.67 184 LYS A C 1
ATOM 1192 O O . LYS A 1 142 ? 8.801 2.553 4.554 1.00 11.82 184 LYS A O 1
ATOM 1203 N N . ASP A 1 143 ? 9.022 1.407 2.624 1.00 11.16 185 ASP A N 1
ATOM 1204 C CA . ASP A 1 143 ? 9.678 0.263 3.241 1.00 11.49 185 ASP A CA 1
ATOM 1205 C C . ASP A 1 143 ? 10.886 0.688 4.061 1.00 11.40 185 ASP A C 1
ATOM 1206 O O . ASP A 1 143 ? 11.101 0.195 5.176 1.00 12.19 185 ASP A O 1
ATOM 1211 N N . GLU A 1 144 ? 11.722 1.563 3.507 1.00 11.49 186 GLU A N 1
ATOM 1212 C CA . GLU A 1 144 ? 12.930 1.980 4.208 1.00 12.29 186 GLU A CA 1
ATOM 1213 C C . GLU A 1 144 ? 12.606 2.796 5.467 1.00 11.35 186 GLU A C 1
ATOM 1214 O O . GLU A 1 144 ? 13.342 2.734 6.461 1.00 11.73 186 GLU A O 1
ATOM 1220 N N . THR A 1 145 ? 11.522 3.568 5.403 1.00 11.75 187 THR A N 1
ATOM 1221 C CA . THR A 1 145 ? 11.096 4.341 6.578 1.00 11.02 187 THR A CA 1
ATOM 1222 C C . THR A 1 145 ? 10.696 3.411 7.715 1.00 10.64 187 THR A C 1
ATOM 1223 O O . THR A 1 145 ? 11.063 3.620 8.859 1.00 10.69 187 THR A O 1
ATOM 1227 N N . VAL A 1 146 ? 9.929 2.387 7.380 1.00 10.44 188 VAL A N 1
ATOM 1228 C CA . VAL A 1 146 ? 9.494 1.399 8.350 1.00 10.55 188 VAL A CA 1
ATOM 1229 C C . VAL A 1 146 ? 10.725 0.756 9.012 1.00 10.63 188 VAL A C 1
ATOM 1230 O O . VAL A 1 146 ? 10.785 0.614 10.226 1.00 10.75 188 VAL A O 1
ATOM 1234 N N . LYS A 1 147 ? 11.699 0.354 8.180 1.00 10.70 189 LYS A N 1
ATOM 1235 C CA . LYS A 1 147 ? 12.926 -0.230 8.723 1.00 11.48 189 LYS A CA 1
ATOM 1236 C C . LYS A 1 147 ? 13.644 0.745 9.673 1.00 11.18 189 LYS A C 1
ATOM 1237 O O . LYS A 1 147 ? 14.087 0.356 10.749 1.00 11.89 189 LYS A O 1
ATOM 1243 N N . LYS A 1 148 ? 13.786 2.010 9.253 1.00 10.67 190 LYS A N 1
ATOM 1244 C CA . LYS A 1 148 ? 14.519 2.962 10.066 1.00 10.76 190 LYS A CA 1
ATOM 1245 C C . LYS A 1 148 ? 13.810 3.209 11.391 1.00 10.93 190 LYS A C 1
ATOM 1246 O O . LYS A 1 148 ? 14.464 3.449 12.411 1.00 11.11 190 LYS A O 1
ATOM 1252 N N . ILE A 1 149 ? 12.467 3.224 11.391 1.00 10.08 191 ILE A N 1
ATOM 1253 C CA . ILE A 1 149 ? 11.745 3.361 12.666 1.00 10.42 191 ILE A CA 1
ATOM 1254 C C . ILE A 1 149 ? 12.072 2.181 13.586 1.00 10.36 191 ILE A C 1
ATOM 1255 O O . ILE A 1 149 ? 12.471 2.348 14.745 1.00 11.04 191 ILE A O 1
ATOM 1260 N N . ALA A 1 150 ? 11.914 0.968 13.076 1.00 11.07 192 ALA A N 1
ATOM 1261 C CA . ALA A 1 150 ? 12.137 -0.217 13.909 1.00 11.45 192 ALA A CA 1
ATOM 1262 C C . ALA A 1 150 ? 13.561 -0.257 14.448 1.00 11.60 192 ALA A C 1
ATOM 1263 O O . ALA A 1 150 ? 13.786 -0.676 15.574 1.00 13.28 192 ALA A O 1
ATOM 1265 N N . ASP A 1 151 ? 14.514 0.169 13.619 1.00 11.11 193 ASP A N 1
ATOM 1266 C CA . ASP A 1 151 ? 15.922 0.124 13.974 1.00 12.41 193 ASP A CA 1
ATOM 1267 C C . ASP A 1 151 ? 16.359 1.281 14.884 1.00 13.32 193 ASP A C 1
ATOM 1268 O O . ASP A 1 151 ? 17.480 1.297 15.396 1.00 14.60 193 ASP A O 1
ATOM 1273 N N . GLY A 1 152 ? 15.504 2.273 15.082 1.00 11.60 194 GLY A N 1
ATOM 1274 C CA . GLY A 1 152 ? 15.911 3.443 15.838 1.00 12.42 194 GLY A CA 1
ATOM 1275 C C . GLY A 1 152 ? 17.059 4.207 15.218 1.00 12.56 194 GLY A C 1
ATOM 1276 O O . GLY A 1 152 ? 17.874 4.808 15.904 1.00 12.79 194 GLY A O 1
ATOM 1277 N N . THR A 1 153 ? 17.095 4.225 13.901 1.00 11.96 195 THR A N 1
ATOM 1278 C CA . THR A 1 153 ? 18.156 4.897 13.172 1.00 12.78 195 THR A CA 1
ATOM 1279 C C . THR A 1 153 ? 18.317 6.358 13.596 1.00 12.80 195 THR A C 1
ATOM 1280 O O . THR A 1 153 ? 19.435 6.866 13.699 1.00 14.68 195 THR A O 1
ATOM 1284 N N . TYR A 1 154 ? 17.186 7.029 13.843 1.00 11.87 196 TYR A N 1
ATOM 1285 C CA . TYR A 1 154 ? 17.219 8.427 14.237 1.00 11.49 196 TYR A CA 1
ATOM 1286 C C . TYR A 1 154 ? 16.980 8.652 15.723 1.00 12.15 196 TYR A C 1
ATOM 1287 O O . TYR A 1 154 ? 16.724 9.806 16.131 1.00 12.58 196 TYR A O 1
ATOM 1296 N N . SER A 1 155 ? 17.068 7.627 16.562 1.00 12.11 197 SER A N 1
ATOM 1297 C CA . SER A 1 155 ? 16.843 7.839 17.987 1.00 13.02 197 SER A CA 1
ATOM 1298 C C . SER A 1 155 ? 17.741 8.873 18.607 1.00 14.09 197 SER A C 1
ATOM 1299 O O . SER A 1 155 ? 17.298 9.734 19.366 1.00 14.93 197 SER A O 1
ATOM 1302 N N . ASP A 1 156 ? 19.020 8.826 18.286 1.00 14.41 198 ASP A N 1
ATOM 1303 C CA . ASP A 1 156 ? 19.940 9.777 18.872 1.00 16.20 198 ASP A CA 1
ATOM 1304 C C . ASP A 1 156 ? 19.758 11.176 18.281 1.00 15.14 198 ASP A C 1
ATOM 1305 O O . ASP A 1 156 ? 19.824 12.174 19.003 1.00 16.96 198 ASP A O 1
ATOM 1310 N N . GLU A 1 157 ? 19.517 11.256 16.978 1.00 14.31 199 GLU A N 1
ATOM 1311 C CA . GLU A 1 157 ? 19.225 12.531 16.339 1.00 14.79 199 GLU A CA 1
ATOM 1312 C C . GLU A 1 157 ? 17.994 13.171 16.985 1.00 13.96 199 GLU A C 1
ATOM 1313 O O . GLU A 1 157 ? 17.969 14.373 17.272 1.00 14.07 199 GLU A O 1
ATOM 1319 N N . PHE A 1 158 ? 16.977 12.356 17.254 1.00 12.74 200 PHE A N 1
ATOM 1320 C CA . PHE A 1 158 ? 15.768 12.852 17.872 1.00 12.64 200 PHE A CA 1
ATOM 1321 C C . PHE A 1 158 ? 16.020 13.354 19.294 1.00 13.38 200 PHE A C 1
ATOM 1322 O O . PHE A 1 158 ? 15.444 14.347 19.714 1.00 13.21 200 PHE A O 1
ATOM 1330 N N . LYS A 1 159 ? 16.878 12.676 20.056 1.00 13.70 201 LYS A N 1
ATOM 1331 C CA A LYS A 1 159 ? 17.208 13.176 21.399 0.60 15.36 201 LYS A CA 1
ATOM 1332 C CA B LYS A 1 159 ? 17.232 13.167 21.395 0.40 15.41 201 LYS A CA 1
ATOM 1333 C C . LYS A 1 159 ? 17.696 14.626 21.325 1.00 14.36 201 LYS A C 1
ATOM 1334 O O . LYS A 1 159 ? 17.316 15.477 22.155 1.00 15.10 201 LYS A O 1
ATOM 1345 N N . LYS A 1 160 ? 18.548 14.910 20.348 1.00 14.54 202 LYS A N 1
ATOM 1346 C CA . LYS A 1 160 ? 19.047 16.273 20.170 1.00 15.31 202 LYS A CA 1
ATOM 1347 C C . LYS A 1 160 ? 17.949 17.226 19.688 1.00 14.70 202 LYS A C 1
ATOM 1348 O O . LYS A 1 160 ? 17.910 18.385 20.106 1.00 15.89 202 LYS A O 1
ATOM 1354 N N . ILE A 1 161 ? 17.096 16.786 18.763 1.00 13.63 203 ILE A N 1
ATOM 1355 C CA . ILE A 1 161 ? 15.922 17.599 18.326 1.00 13.98 203 ILE A CA 1
ATOM 1356 C C . ILE A 1 161 ? 15.145 18.063 19.572 1.00 12.26 203 ILE A C 1
ATOM 1357 O O . ILE A 1 161 ? 14.816 19.242 19.739 1.00 12.35 203 ILE A O 1
ATOM 1362 N N . ALA A 1 162 ? 14.805 17.111 20.432 1.00 11.47 204 ALA A N 1
ATOM 1363 C CA . ALA A 1 162 ? 13.987 17.392 21.607 1.00 12.22 204 ALA A CA 1
ATOM 1364 C C . ALA A 1 162 ? 14.703 18.351 22.568 1.00 12.08 204 ALA A C 1
ATOM 1365 O O . ALA A 1 162 ? 14.104 19.311 23.066 1.00 13.05 204 ALA A O 1
ATOM 1367 N N . ASP A 1 163 ? 15.984 18.094 22.814 1.00 13.33 205 ASP A N 1
ATOM 1368 C CA . ASP A 1 163 ? 16.741 18.982 23.689 1.00 14.04 205 ASP A CA 1
ATOM 1369 C C . ASP A 1 163 ? 16.827 20.395 23.104 1.00 14.09 205 ASP A C 1
ATOM 1370 O O . ASP A 1 163 ? 16.694 21.391 23.828 1.00 15.15 205 ASP A O 1
ATOM 1375 N N . ASP A 1 164 ? 17.051 20.471 21.793 1.00 13.35 206 ASP A N 1
ATOM 1376 C CA . ASP A 1 164 ? 17.158 21.753 21.124 1.00 14.34 206 ASP A CA 1
ATOM 1377 C C . ASP A 1 164 ? 15.847 22.534 21.179 1.00 14.11 206 ASP A C 1
ATOM 1378 O O . ASP A 1 164 ? 15.850 23.755 21.366 1.00 14.24 206 ASP A O 1
ATOM 1383 N N . ASN A 1 165 ? 14.718 21.846 21.014 1.00 12.54 2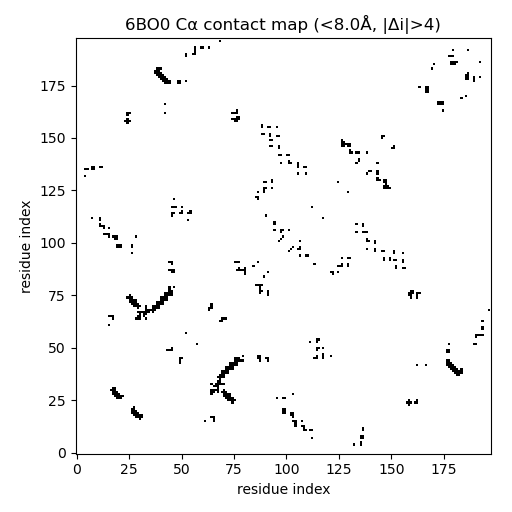07 ASN A N 1
ATOM 1384 C CA . ASN A 1 165 ? 13.439 22.539 21.134 1.00 12.41 207 ASN A CA 1
ATOM 1385 C C . ASN A 1 165 ? 13.179 23.020 22.550 1.00 12.83 207 ASN A C 1
ATOM 1386 O O . ASN A 1 165 ? 12.695 24.131 22.725 1.00 13.88 207 ASN A O 1
ATOM 1391 N N . ALA A 1 166 ? 13.536 22.226 23.553 1.00 13.28 208 ALA A N 1
ATOM 1392 C CA . ALA A 1 166 ? 13.414 22.686 24.932 1.00 13.73 208 ALA A CA 1
ATOM 1393 C C . ALA A 1 166 ? 14.256 23.944 25.167 1.00 14.04 208 ALA A C 1
ATOM 1394 O O . ALA A 1 166 ? 13.815 24.878 25.829 1.00 15.61 208 ALA A O 1
ATOM 1396 N N . LYS A 1 167 ? 15.485 23.963 24.646 1.00 15.25 209 LYS A N 1
ATOM 1397 C CA . LYS A 1 167 ? 16.378 25.118 24.808 1.00 16.22 209 LYS A CA 1
ATOM 1398 C C . LYS A 1 167 ? 15.784 26.354 24.132 1.00 16.04 209 LYS A C 1
ATOM 1399 O O . LYS A 1 167 ? 15.823 27.455 24.685 1.00 17.66 209 LYS A O 1
ATOM 1405 N N . LYS A 1 168 ? 15.242 26.184 22.928 1.00 15.12 210 LYS A N 1
ATOM 1406 C CA . LYS A 1 168 ? 14.619 27.292 22.218 1.00 14.94 210 LYS A CA 1
ATOM 1407 C C . LYS A 1 168 ? 13.403 27.815 22.971 1.00 14.58 210 LYS A C 1
ATOM 1408 O O . LYS A 1 168 ? 13.197 29.023 23.073 1.00 15.74 210 LYS A O 1
ATOM 1414 N N . LEU A 1 169 ? 12.573 26.918 23.489 1.00 13.49 211 LEU A N 1
ATOM 1415 C CA . LEU A 1 169 ? 11.396 27.333 24.217 1.00 13.88 211 LEU A CA 1
ATOM 1416 C C . LEU A 1 169 ? 11.777 28.145 25.444 1.00 14.46 211 LEU A C 1
ATOM 1417 O O . LEU A 1 169 ? 11.160 29.168 25.737 1.00 15.77 211 LEU A O 1
ATOM 1422 N N . GLU A 1 170 ? 12.790 27.682 26.170 1.00 15.15 212 GLU A N 1
ATOM 1423 C CA A GLU A 1 170 ? 13.237 28.380 27.363 0.60 17.27 212 GLU A CA 1
ATOM 1424 C CA B GLU A 1 170 ? 13.256 28.382 27.367 0.40 17.37 212 GLU A CA 1
ATOM 1425 C C . GLU A 1 170 ? 13.710 29.790 27.017 1.00 17.99 212 GLU A C 1
ATOM 1426 O O . GLU A 1 170 ? 13.393 30.745 27.728 1.00 23.27 212 GLU A O 1
ATOM 1437 N N . LYS A 1 171 ? 14.442 29.925 25.914 1.00 17.89 213 LYS A N 1
ATOM 1438 C CA . LYS A 1 171 ? 1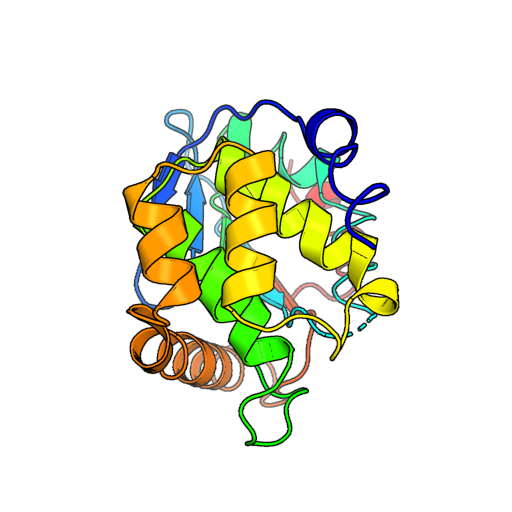4.984 31.222 25.496 1.00 21.41 213 LYS A CA 1
ATOM 1439 C C . LYS A 1 171 ? 13.896 32.171 24.984 1.00 22.10 213 LYS A C 1
ATOM 1440 O O . LYS A 1 171 ? 13.963 33.370 25.230 1.00 26.08 213 LYS A O 1
ATOM 1446 N N . ASP A 1 172 ? 12.927 31.648 24.236 1.00 17.93 214 ASP A N 1
ATOM 1447 C CA . ASP A 1 172 ? 11.970 32.484 23.501 1.00 20.08 214 ASP A CA 1
ATOM 1448 C C . ASP A 1 172 ? 10.723 32.811 24.291 1.00 21.47 214 ASP A C 1
ATOM 1449 O O . ASP A 1 172 ? 10.025 33.784 23.993 1.00 24.82 214 ASP A O 1
ATOM 1454 N N . GLY A 1 173 ? 10.412 31.972 25.260 1.00 19.30 215 GLY A N 1
ATOM 1455 C CA . GLY A 1 173 ? 9.251 32.131 26.069 1.00 22.67 215 GLY A CA 1
ATOM 1456 C C . GLY A 1 173 ? 9.548 32.896 27.324 1.00 23.79 215 GLY A C 1
ATOM 1457 O O . GLY A 1 173 ? 10.323 33.863 27.329 1.00 30.15 215 GLY A O 1
ATOM 1458 N N . ASP A 1 174 ? 8.879 32.462 28.368 1.00 23.45 216 ASP A N 1
ATOM 1459 C CA . ASP A 1 174 ? 8.960 33.030 29.689 1.00 24.55 216 ASP A CA 1
ATOM 1460 C C . ASP A 1 174 ? 9.960 32.307 30.626 1.00 27.90 216 ASP A C 1
ATOM 1461 O O . ASP A 1 174 ? 10.089 32.663 31.801 1.00 32.52 216 ASP A O 1
ATOM 1466 N N . GLY A 1 175 ? 10.677 31.319 30.085 1.00 24.60 217 GLY A N 1
ATOM 1467 C CA . GLY A 1 175 ? 11.671 30.528 30.827 1.00 24.70 217 GLY A CA 1
ATOM 1468 C C . GLY A 1 175 ? 11.145 29.161 31.251 1.00 26.51 217 GLY A C 1
ATOM 1469 O O . GLY A 1 175 ? 11.928 28.252 31.557 1.00 31.09 217 GLY A O 1
ATOM 1470 N N . GLN A 1 176 ? 9.832 29.015 31.299 1.00 22.97 218 GLN A N 1
ATOM 1471 C CA . GLN A 1 176 ? 9.212 27.729 31.643 1.00 23.76 218 GLN A CA 1
ATOM 1472 C C . GLN A 1 176 ? 9.185 26.822 30.410 1.00 22.34 218 GLN A C 1
ATOM 1473 O O . GLN A 1 176 ? 8.918 27.297 29.280 1.00 22.18 218 GLN A O 1
ATOM 1479 N N . VAL A 1 177 ? 9.491 25.544 30.600 1.00 22.14 219 VAL A N 1
ATOM 1480 C CA A VAL A 1 177 ? 9.442 24.562 29.568 0.60 20.68 219 VAL A CA 1
ATOM 1481 C CA B VAL A 1 177 ? 9.408 24.579 29.424 0.40 21.16 219 VAL A CA 1
ATOM 1482 C C A VAL A 1 177 ? 8.316 23.683 30.036 0.60 20.58 219 VAL A C 1
ATOM 1483 C C B VAL A 1 177 ? 8.199 23.595 29.272 0.40 22.87 219 VAL A C 1
ATOM 1484 O O A VAL A 1 177 ? 8.300 23.126 31.139 0.60 22.52 219 VAL A O 1
ATOM 1485 O O B VAL A 1 177 ? 8.300 22.540 28.611 0.40 19.17 219 VAL A O 1
ATOM 1492 N N A SER A 1 178 ? 7.336 23.636 29.173 0.60 18.84 220 SER A N 1
ATOM 1493 N N B SER A 1 178 ? 7.049 23.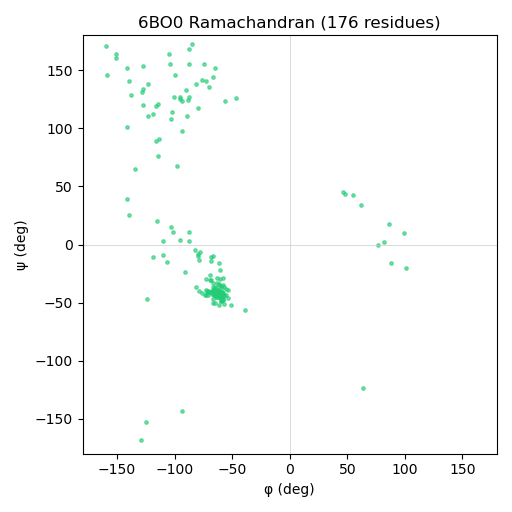928 29.836 0.40 21.54 220 SER A N 1
ATOM 1494 C CA A SER A 1 178 ? 6.154 22.856 29.370 0.60 19.22 220 SER A CA 1
ATOM 1495 C CA B SER A 1 178 ? 5.873 23.062 29.696 0.40 20.90 220 SER A CA 1
ATOM 1496 C C A SER A 1 178 ? 5.590 22.759 27.984 0.60 20.07 220 SER A C 1
ATOM 1497 C C B SER A 1 178 ? 5.271 23.142 28.290 0.40 19.92 220 SER A C 1
ATOM 1498 O O A SER A 1 178 ? 6.168 23.273 27.015 0.60 18.64 220 SER A O 1
ATOM 1499 O O B SER A 1 178 ? 5.502 24.119 27.589 0.40 21.35 220 SER A O 1
ATOM 1504 N N A SER A 1 179 ? 4.458 22.105 27.883 0.60 18.03 221 SER A N 1
ATOM 1505 N N B SER A 1 179 ? 4.522 22.101 27.911 0.40 18.82 221 SER A N 1
ATOM 1506 C CA . SER A 1 179 ? 3.811 21.977 26.612 1.00 17.05 221 SER A CA 1
ATOM 1507 C C . SER A 1 179 ? 2.330 21.776 26.863 1.00 15.54 221 SER A C 1
ATOM 1508 O O . SER A 1 179 ? 1.947 21.372 27.954 1.00 19.14 221 SER A O 1
ATOM 1511 N N . PRO A 1 180 ? 1.488 22.056 25.849 1.00 16.20 222 PRO A N 1
ATOM 1512 C CA . PRO A 1 180 ? 1.803 22.661 24.562 1.00 14.05 222 PRO A CA 1
ATOM 1513 C C . PRO A 1 180 ? 2.075 24.150 24.671 1.00 14.24 222 PRO A C 1
ATOM 1514 O O . PRO A 1 180 ? 1.553 24.817 25.566 1.00 15.59 222 PRO A O 1
ATOM 1518 N N . ARG A 1 181 ? 2.841 24.683 23.719 1.00 13.02 223 ARG A N 1
ATOM 1519 C CA . ARG A 1 181 ? 3.053 26.133 23.612 1.00 12.81 223 ARG A CA 1
ATOM 1520 C C . ARG A 1 181 ? 3.016 26.506 22.154 1.00 12.96 223 ARG A C 1
ATOM 1521 O O . ARG A 1 181 ? 3.541 25.761 21.329 1.00 14.43 223 ARG A O 1
ATOM 1529 N N . VAL A 1 182 ? 2.404 27.640 21.836 1.00 12.63 224 VAL A N 1
ATOM 1530 C CA . VAL A 1 182 ? 2.302 28.128 20.475 1.00 12.10 224 VAL A CA 1
ATOM 1531 C C . VAL A 1 182 ? 2.796 29.548 20.404 1.00 12.62 224 VAL A C 1
ATOM 1532 O O . VAL A 1 182 ? 2.429 30.384 21.244 1.00 14.34 224 VAL A O 1
ATOM 1536 N N . PHE A 1 183 ? 3.624 29.802 19.390 1.00 11.96 225 PHE A N 1
ATOM 1537 C CA . PHE A 1 183 ? 4.125 31.138 19.091 1.00 12.71 225 PHE A CA 1
ATOM 1538 C C . PHE A 1 183 ? 3.754 31.474 17.657 1.00 12.34 225 PHE A C 1
ATOM 1539 O O . PHE A 1 183 ? 3.870 30.627 16.774 1.00 14.63 225 PHE A O 1
ATOM 1547 N N . ILE A 1 184 ? 3.313 32.709 17.420 1.00 12.44 226 ILE A N 1
ATOM 1548 C CA . ILE A 1 184 ? 3.088 33.218 16.072 1.00 12.62 226 ILE A CA 1
ATOM 1549 C C . ILE A 1 184 ? 4.055 34.378 15.843 1.00 13.74 226 ILE A C 1
ATOM 1550 O O . ILE A 1 184 ? 4.039 35.348 16.594 1.00 15.81 226 ILE A O 1
ATOM 1555 N N . ASP A 1 185 ? 4.925 34.232 14.854 1.00 14.18 227 ASP A N 1
ATOM 1556 C CA . ASP A 1 185 ? 6.003 35.203 14.594 1.00 15.67 227 ASP A CA 1
ATOM 1557 C C . ASP A 1 185 ? 6.711 35.583 15.894 1.00 15.22 227 ASP A C 1
ATOM 1558 O O . ASP A 1 185 ? 7.021 36.742 16.143 1.00 18.18 227 ASP A O 1
ATOM 1563 N N . GLY A 1 186 ? 7.008 34.577 16.701 1.00 15.96 228 GLY A N 1
ATOM 1564 C CA . GLY A 1 186 ? 7.789 34.759 17.889 1.00 16.20 228 GLY A CA 1
ATOM 1565 C C . GLY A 1 186 ? 7.081 35.264 19.125 1.00 17.15 228 GLY A C 1
ATOM 1566 O O . GLY A 1 186 ? 7.725 35.468 20.149 1.00 20.91 228 GLY A O 1
ATOM 1567 N N . LYS A 1 187 ? 5.768 35.464 19.050 1.00 18.11 229 LYS A N 1
ATOM 1568 C CA A LYS A 1 187 ? 4.983 35.934 20.186 0.60 18.36 229 LYS A CA 1
ATOM 1569 C CA B LYS A 1 187 ? 5.007 35.914 20.209 0.40 19.43 229 LYS A CA 1
ATOM 1570 C C . LYS A 1 187 ? 4.146 34.760 20.704 1.00 16.89 229 LYS A C 1
ATOM 1571 O O . LYS A 1 187 ? 3.403 34.147 19.936 1.00 15.68 229 LYS A O 1
ATOM 1582 N N . GLU A 1 188 ? 4.230 34.490 22.006 1.00 15.84 230 GLU A N 1
ATOM 1583 C CA . GLU A 1 188 ? 3.479 33.394 22.579 1.00 15.55 230 GLU A CA 1
ATOM 1584 C C . GLU A 1 188 ? 2.002 33.693 22.603 1.00 15.83 230 GLU A C 1
ATOM 1585 O O . GLU A 1 188 ? 1.582 34.802 22.984 1.00 18.20 230 GLU A O 1
ATOM 1591 N N . ILE A 1 189 ? 1.195 32.715 22.220 1.00 15.26 231 ILE A N 1
ATOM 1592 C CA . ILE A 1 189 ? -0.258 32.836 22.228 1.00 16.36 231 ILE A CA 1
ATOM 1593 C C . ILE A 1 189 ? -0.804 32.369 23.570 1.00 18.38 231 ILE A C 1
ATOM 1594 O O . ILE A 1 189 ? -0.446 31.315 24.055 1.00 22.19 231 ILE A O 1
ATOM 1599 N N . LYS A 1 190 ? -1.691 33.165 24.145 1.00 20.23 232 LYS A N 1
ATOM 1600 C CA . LYS A 1 190 ? -2.256 32.894 25.473 1.00 22.74 232 LYS A CA 1
ATOM 1601 C C . LYS A 1 190 ? -3.264 31.751 25.496 1.00 21.48 232 LYS A C 1
ATOM 1602 O O . LYS A 1 190 ? -3.274 30.943 26.423 1.00 29.14 232 LYS A O 1
ATOM 1608 N N . GLU A 1 191 ? -4.147 31.717 24.510 1.00 19.26 233 GLU A N 1
ATOM 1609 C CA . GLU A 1 191 ? -5.179 30.695 24.389 1.00 20.91 233 GLU A CA 1
ATOM 1610 C C . GLU A 1 191 ? -4.850 29.880 23.150 1.00 18.94 233 GLU A C 1
ATOM 1611 O O . GLU A 1 191 ? -5.272 30.196 22.025 1.00 18.71 233 GLU A O 1
ATOM 1617 N N . ASN A 1 192 ? -4.085 28.814 23.352 1.00 18.45 234 ASN A N 1
ATOM 1618 C CA . ASN A 1 192 ? -3.599 28.035 22.224 1.00 18.55 234 ASN A CA 1
ATOM 1619 C C . ASN A 1 192 ? -4.689 27.417 21.400 1.00 16.75 234 ASN A C 1
ATOM 1620 O O . ASN A 1 192 ? -4.535 27.259 20.212 1.00 17.51 234 ASN A O 1
ATOM 1625 N N . ALA A 1 193 ? -5.783 27.033 22.072 1.00 18.81 235 ALA A N 1
ATOM 1626 C CA . ALA A 1 193 ? -6.862 26.288 21.440 1.00 23.39 235 ALA A CA 1
ATOM 1627 C C . ALA A 1 193 ? -7.502 27.053 20.300 1.00 20.06 235 ALA A C 1
ATOM 1628 O O . ALA A 1 193 ? -8.125 26.423 19.439 1.00 23.48 235 ALA A O 1
ATOM 1630 N N . THR A 1 194 ? -7.371 28.391 20.290 1.00 17.45 236 THR A N 1
ATOM 1631 C CA . THR A 1 194 ? -7.957 29.211 19.242 1.00 18.28 236 THR A CA 1
ATOM 1632 C C . THR A 1 194 ? -6.890 29.914 18.401 1.00 16.69 236 THR A C 1
ATOM 1633 O O . THR A 1 194 ? -7.193 30.883 17.701 1.00 17.32 236 THR A O 1
ATOM 1637 N N . TRP A 1 195 ? -5.644 29.424 18.407 1.00 15.37 237 TRP A N 1
ATOM 1638 C CA . TRP A 1 195 ? -4.628 30.143 17.646 1.00 14.28 237 TRP A CA 1
ATOM 1639 C C . TRP A 1 195 ? -4.951 30.307 16.159 1.00 13.05 237 TRP A C 1
ATOM 1640 O O . TRP A 1 195 ? -4.629 31.340 15.599 1.00 13.53 237 TRP A O 1
ATOM 1651 N N . PRO A 1 196 ? -5.605 29.318 15.509 1.00 13.24 238 PRO A N 1
ATOM 1652 C CA . PRO A 1 196 ? -5.859 29.523 14.085 1.00 13.34 238 PRO A CA 1
ATOM 1653 C C . PRO A 1 196 ? -6.720 30.771 13.811 1.00 14.46 238 PRO A C 1
ATOM 1654 O O . PRO A 1 196 ? -6.554 31.409 12.775 1.00 15.71 238 PRO A O 1
ATOM 1658 N N . SER A 1 197 ? -7.584 31.129 14.754 1.00 14.70 239 SER A N 1
ATOM 1659 C CA . SER A 1 197 ? -8.430 32.302 14.602 1.00 16.29 239 SER A CA 1
ATOM 1660 C C . SER A 1 197 ? -7.644 33.614 14.637 1.00 15.58 239 SER A C 1
ATOM 1661 O O . SER A 1 197 ? -8.206 34.668 14.358 1.00 18.44 239 SER A O 1
ATOM 1664 N N . GLN A 1 198 ? -6.375 33.576 15.008 1.00 14.16 240 GLN A N 1
ATOM 1665 C CA . GLN A 1 198 ? -5.514 34.782 14.913 1.00 14.57 240 GLN A CA 1
ATOM 1666 C C . GLN A 1 198 ? -5.015 35.065 13.532 1.00 14.85 240 GLN A C 1
ATOM 1667 O O . GLN A 1 198 ? -4.496 36.144 13.283 1.00 17.21 240 GLN A O 1
ATOM 1673 N N . ILE A 1 199 ? -5.160 34.101 12.627 1.00 13.95 241 ILE A N 1
ATOM 1674 C CA . ILE A 1 199 ? -4.581 34.193 11.313 1.00 14.09 241 ILE A CA 1
ATOM 1675 C C . ILE A 1 199 ? -5.668 34.580 10.318 1.00 14.60 241 ILE A C 1
ATOM 1676 O O . ILE A 1 199 ? -6.620 33.833 10.100 1.00 19.52 241 ILE A O 1
ATOM 1681 N N . LYS A 1 200 ? -5.557 35.762 9.736 1.00 14.01 242 LYS A N 1
ATOM 1682 C CA . LYS A 1 200 ? -6.532 36.262 8.783 1.00 14.76 242 LYS A CA 1
ATOM 1683 C C . LYS A 1 200 ? -5.974 36.328 7.379 1.00 18.04 242 LYS A C 1
ATOM 1684 O O . LYS A 1 200 ? -4.753 36.371 7.163 1.00 19.71 242 LYS A O 1
#

Organism: NCBI:txid553207

Sequence (198 aa):
NASSQEEEKKFAETYNEETTTAFNNKVDDGSAVQLVSDKADKAKTVDIYEDFSHYCSQQQLAKEETDADMKKKLIEDGKKVKKVNIRTMMNFFLDKGEIGHSNKAGTAAYTIAKDDSAQVYWNFRTMLMTEQQNIWGKKELKDLADMAKILGAKKDETVKKIADGTYSDEFKKKIADDNAKKLEEKDGDGQVVSSSPRVFIDGKKEIKENATWPSQIK

InterPro domains:
  IPR012336 Thioredoxin-like fold [PF13462] (81-237)
  IPR036249 Thioredoxin-like superfamily [SSF52833] (76-232)

Nearest PDB structures (foldseek):
  6bo0-assembly1_A  TM=1.005E+00  e=5.854E-35  Corynebacterium matruchotii ATCC 14266
  5c00-assembly3_C  TM=9.742E-01  e=1.319E-20  Corynebacterium diphtheriae NCTC 13129
  3bd2-assembly1_A  TM=7.322E-01  e=2.683E-05  Staphylococcus aureus
  3bck-assembly1_A  TM=7.281E-01  e=3.871E-05  Staphylococcus aureus
  5kbc-assembly2_A  TM=7.447E-01  e=2.833E-04  Chlamydia trachomatis A2497

B-factor: mean 20.54, std 9.71, range [8.95, 67.33]

Secondary structure (DSSP, 8-state):
-HHHHHTHHHHS-----SEEEEETTEEEEE-TT-SSPEEEEEEE----HHHHHHHHHHHHHHHHHHTTSEEEEEEE--GGGTTSS-HHHHHHHHHHHHHHHS-HHHHHHHHHHHHHSHHHHTTT--HHHHHHHHHHTT--HHHHHHHHHTTTHHHHHHHHHHHHHHHHHHSSS---S-EEEETTEE-S-GGGGGGG--

Solvent-accessible surface area: 9806 Å² total